Protein AF-A0A7Z9MJ44-F1 (afdb_monomer)

Nearest PDB structures (foldseek):
  8f0a-assembly1_D  TM=7.445E-01  e=1.373E-02  Escherichia coli K-12
  3pv5-assembly1_D  TM=4.483E-01  e=1.470E-03  Legionella fallonii
  4ynn-assembly1_A  TM=4.566E-01  e=2.173E-03  Legionella pneumophila subsp. pneumophila str. Philadelphia 1
  2z9i-assembly1_A  TM=4.759E-01  e=2.031E-02  Mycobacterium tuberculosis
  1y8t-assembly1_A  TM=4.738E-01  e=6.940E-02  Mycobacterium tuberculosis H37Rv

Radius of gyration: 27.03 Å; Cα contacts (8 Å, |Δi|>4): 302; chains: 1; bounding box: 65×56×68 Å

Sequence (285 aa):
MRNLLARTPDGKVSFTVLRDSKEVELQALIRNGLLGVLLENALDVPRIAQPISHAIVNNKEVTTPIANVQLVAGSEIISIQGRPVSNWEEIRNAFIASGNSVEVELRSSLYGNATTKIAIAISDKEHDALSALGWYSPLPMQMFDPIYVTRSSDGNPIKALTMGFDETINMVTMTYLTIDRLLRRTVGVDQLRGPIGIVHVGAKIANRGLSYLLFFLAIISVNLAVLNFLPLPIVDGGLFLYLIYEKLFKKPPSIGFQNAAAVFGLGLIAMLFVVTFYNDIMRLV

Secondary structure (DSSP, 8-state):
-HHHHTT-SSEEEEEEEEETTEEEEEEEEEETTEE---GGGGGSS-B-SS--SEEEETTEEEE-TTTTS-PPTT-EEEEETTEE--SHHHHHHHHHHS-SEEEEEEE-TTTTT-EEEEEEE--HHHHHHHHH--S--SS-GGGS---------TT-HHHHHHHHHHHHHHHHHHHHHHHHHHHTTSS-GGG---HHHHHHHHHHHHTT-HHHHHHHHHHHHHHHHHHHHSS-TTSHHHHHHHHHHHHHHSSPPPHHHHHHHHHHHHHHHHHHHHHHHHHHHHTT-

pLDDT: mean 82.46, std 11.48, range [45.41, 96.31]

Foldseek 3Di:
DQVVLCVPQWDWDWDWDQDPNDTDIDIFTHHRSDTDDDVVVVQQFQFAQDDDQWDQDPNDIDGFLCNPPPDDHGKGWQDKPNHGDGGNVSVLVSVLPDDQWIWIWIQDPPPPRDIDIDIGGHDPVNSVVSVVDDDDDPPPPVVDDDDDDDDDPVPDVVSVVVVLVVVLVVLLVVLVVVVVCVVVVVDDLLPDAAPLSLVVVLVVQVVVDDVSNVVSVSSVVSNVVNVLCPCQLQHVVVVVVQVVVCVVVVDGDDPVVSVVSNVVSVVVVVVSNVVNVVSNVVVVD

Structure (mmCIF, N/CA/C/O backbone):
data_AF-A0A7Z9MJ44-F1
#
_entry.id   AF-A0A7Z9MJ44-F1
#
loop_
_atom_site.group_PDB
_atom_site.id
_atom_site.type_symbol
_atom_site.label_atom_id
_atom_site.label_alt_id
_atom_site.label_comp_id
_atom_site.label_asym_id
_atom_site.label_entity_id
_atom_site.label_seq_id
_atom_site.pdbx_PDB_ins_code
_atom_site.Cartn_x
_atom_site.Cartn_y
_atom_site.Cartn_z
_atom_site.occupancy
_atom_site.B_iso_or_equiv
_atom_site.auth_seq_id
_atom_site.auth_comp_id
_atom_site.auth_asym_id
_atom_site.auth_atom_id
_atom_site.pdbx_PDB_model_num
ATOM 1 N N . MET A 1 1 ? -25.129 13.302 21.279 1.00 60.16 1 MET A N 1
ATOM 2 C CA . MET A 1 1 ? -24.259 13.411 20.085 1.00 60.16 1 MET A CA 1
ATOM 3 C C . MET A 1 1 ? -24.983 13.986 18.866 1.00 60.16 1 MET A C 1
ATOM 5 O O . MET A 1 1 ? -24.647 15.092 18.480 1.00 60.16 1 MET A O 1
ATOM 9 N N . ARG A 1 2 ? -26.014 13.330 18.300 1.00 55.88 2 ARG A N 1
ATOM 10 C CA . ARG A 1 2 ? -26.730 13.803 17.086 1.00 55.88 2 ARG A CA 1
ATOM 11 C C . ARG A 1 2 ? -27.161 15.282 17.113 1.00 55.88 2 ARG A C 1
ATOM 13 O O . ARG A 1 2 ? -26.869 16.010 16.176 1.00 55.88 2 ARG A O 1
ATOM 20 N N . ASN A 1 3 ? -27.770 15.745 18.208 1.00 66.06 3 ASN A N 1
ATOM 21 C CA . ASN A 1 3 ? -28.194 17.149 18.353 1.00 66.06 3 ASN A CA 1
ATOM 22 C C . ASN A 1 3 ? -27.030 18.149 18.467 1.00 66.06 3 ASN A C 1
ATOM 24 O O . ASN A 1 3 ? -27.203 19.312 18.123 1.00 66.06 3 ASN A O 1
ATOM 28 N N . LEU A 1 4 ? -25.866 17.712 18.959 1.00 67.44 4 LEU A N 1
ATOM 29 C CA . LEU A 1 4 ? -24.658 18.538 19.037 1.00 67.44 4 LEU A CA 1
ATOM 30 C C . LEU A 1 4 ? -24.035 18.675 17.643 1.00 67.44 4 LEU A C 1
ATOM 32 O O . LEU A 1 4 ? -23.790 19.783 17.186 1.00 67.44 4 LEU A O 1
ATOM 36 N N . LEU A 1 5 ? -23.887 17.551 16.935 1.00 68.75 5 LEU A N 1
ATOM 37 C CA . LEU A 1 5 ? -23.362 17.511 15.568 1.00 68.75 5 LEU A CA 1
ATOM 38 C C . LEU A 1 5 ? -24.237 18.310 14.583 1.00 68.75 5 LEU A C 1
ATOM 40 O O . LEU A 1 5 ? -23.715 19.011 13.727 1.00 68.75 5 LEU A O 1
ATOM 44 N N . ALA A 1 6 ? -25.563 18.284 14.752 1.00 66.44 6 ALA A N 1
ATOM 45 C CA . ALA A 1 6 ? -26.490 19.072 13.936 1.00 66.44 6 ALA A CA 1
ATOM 46 C C . ALA A 1 6 ? -26.394 20.594 14.173 1.00 66.44 6 ALA A C 1
ATOM 48 O O . ALA A 1 6 ? -26.781 21.374 13.309 1.00 66.44 6 ALA A O 1
ATOM 49 N N . ARG A 1 7 ? -25.907 21.026 15.345 1.00 75.88 7 ARG A N 1
ATOM 50 C CA . ARG A 1 7 ? -25.768 22.448 15.717 1.00 75.88 7 ARG A CA 1
ATOM 51 C C . ARG A 1 7 ? -24.372 23.005 15.457 1.00 75.88 7 ARG A C 1
ATOM 53 O O . ARG A 1 7 ? -24.195 24.219 15.471 1.00 75.88 7 ARG A O 1
ATOM 60 N N . THR A 1 8 ? -23.396 22.136 15.222 1.00 71.75 8 THR A N 1
ATOM 61 C CA . THR A 1 8 ? -22.006 22.500 14.943 1.00 71.75 8 THR A CA 1
ATOM 62 C C . THR A 1 8 ? -21.602 21.857 13.619 1.00 71.75 8 THR A C 1
ATOM 64 O O . THR A 1 8 ? -20.924 20.832 13.630 1.00 71.75 8 THR A O 1
ATOM 67 N N . PRO A 1 9 ? -22.065 22.403 12.476 1.00 68.31 9 PRO A N 1
ATOM 68 C CA . PRO A 1 9 ? -21.840 21.786 11.174 1.00 68.31 9 PRO A CA 1
ATOM 69 C C . PRO A 1 9 ? -20.350 21.699 10.840 1.00 68.31 9 PRO A C 1
ATOM 71 O O . PRO A 1 9 ? -19.920 20.670 10.342 1.00 68.31 9 PRO A O 1
ATOM 74 N N . ASP A 1 10 ? -19.546 22.695 11.208 1.00 77.56 10 ASP A N 1
ATOM 75 C CA . ASP A 1 10 ? -18.095 22.668 11.035 1.00 77.56 10 ASP A CA 1
ATOM 76 C C . ASP A 1 10 ? -17.392 23.159 12.303 1.00 77.56 10 ASP A C 1
ATOM 78 O O . ASP A 1 10 ? -17.879 24.060 12.990 1.00 77.56 10 ASP A O 1
ATOM 82 N N . GLY A 1 11 ? -16.232 22.581 12.619 1.00 80.00 11 GLY A N 1
ATOM 83 C CA . GLY A 1 11 ? -15.387 23.049 13.718 1.00 80.00 11 GLY A CA 1
ATOM 84 C C . GLY A 1 11 ? -14.737 21.920 14.501 1.00 80.00 11 GLY A C 1
ATOM 85 O O . GLY A 1 11 ? -14.455 20.848 13.966 1.00 80.00 11 GLY A O 1
ATOM 86 N N . LYS A 1 12 ? -14.468 22.172 15.783 1.00 78.25 12 LYS A N 1
ATOM 87 C CA . LYS A 1 12 ? -13.956 21.168 16.714 1.00 78.25 12 LYS A CA 1
ATOM 88 C C . LYS A 1 12 ? -14.961 20.950 17.829 1.00 78.25 12 LYS A C 1
ATOM 90 O O . LYS A 1 12 ? -15.473 21.918 18.384 1.00 78.25 12 LYS A O 1
ATOM 95 N N . VAL A 1 13 ? -15.196 19.695 18.181 1.00 80.19 13 VAL A N 1
ATOM 96 C CA . VAL A 1 13 ? -15.916 19.341 19.404 1.00 80.19 13 VAL A CA 1
ATOM 97 C C . VAL A 1 13 ? -14.951 18.658 20.352 1.00 80.19 13 VAL A C 1
ATOM 99 O O . VAL A 1 13 ? -14.276 17.698 19.973 1.00 80.19 13 VAL A O 1
ATOM 102 N N . SER A 1 14 ? -14.887 19.190 21.571 1.00 80.44 14 SER A N 1
ATOM 103 C CA . SER A 1 14 ? -14.248 18.520 22.696 1.00 80.44 14 SER A CA 1
ATOM 104 C C . SER A 1 14 ? -15.144 17.388 23.181 1.00 80.44 14 SER A C 1
ATOM 106 O O . SER A 1 14 ? -16.354 17.560 23.345 1.00 80.44 14 SER A O 1
ATOM 108 N N . PHE A 1 15 ? -14.550 16.232 23.430 1.00 77.25 15 PHE A N 1
ATOM 109 C CA . PHE A 1 15 ? -15.192 15.127 24.121 1.00 77.25 15 PHE A CA 1
ATOM 110 C C . PHE A 1 15 ? -14.191 14.502 25.080 1.00 77.25 15 PHE A C 1
ATOM 112 O O . PHE A 1 15 ? -13.013 14.331 24.766 1.00 77.25 15 PHE A O 1
ATOM 119 N N . THR A 1 16 ? -14.683 14.162 26.261 1.00 78.56 16 THR A N 1
ATOM 120 C CA . THR A 1 16 ? -13.915 13.426 27.256 1.00 78.56 16 THR A CA 1
ATOM 121 C C . THR A 1 16 ? -14.060 11.944 26.958 1.00 78.56 16 THR A C 1
ATOM 123 O O . THR A 1 16 ? -15.176 11.425 26.884 1.00 78.56 16 THR A O 1
ATOM 126 N N . VAL A 1 17 ? -12.937 11.263 26.760 1.00 76.44 17 VAL A N 1
ATOM 127 C CA . VAL A 1 17 ? -12.891 9.803 26.655 1.00 76.44 17 VAL A CA 1
ATOM 128 C C . VAL A 1 17 ? -12.188 9.222 27.864 1.00 76.44 17 VAL A C 1
ATOM 130 O O . VAL A 1 17 ? -11.321 9.859 28.456 1.00 76.44 17 VAL A O 1
ATOM 133 N N . LEU A 1 18 ? -12.519 7.981 28.197 1.00 63.91 18 LEU A N 1
ATOM 134 C CA . LEU A 1 18 ? -11.746 7.206 29.152 1.00 63.91 18 LEU A CA 1
ATOM 135 C C . LEU A 1 18 ? -10.632 6.470 28.392 1.00 63.91 18 LEU A C 1
ATOM 137 O O . LEU A 1 18 ? -10.918 5.569 27.603 1.00 63.91 18 LEU A O 1
ATOM 141 N N . ARG A 1 19 ? -9.371 6.850 28.613 1.00 64.38 19 ARG A N 1
ATOM 142 C CA . ARG A 1 19 ? -8.179 6.166 28.085 1.00 64.38 19 ARG A CA 1
ATOM 143 C C . ARG A 1 19 ? -7.313 5.733 29.261 1.00 64.38 19 ARG A C 1
ATOM 145 O O . ARG A 1 19 ? -6.992 6.551 30.114 1.00 64.38 19 ARG A O 1
ATOM 152 N N . ASP A 1 20 ? -6.994 4.444 29.341 1.00 63.91 20 ASP A N 1
ATOM 153 C CA . ASP A 1 20 ? -6.214 3.861 30.446 1.00 63.91 20 ASP A CA 1
ATOM 154 C C . ASP A 1 20 ? -6.790 4.188 31.835 1.00 63.91 20 ASP A C 1
ATOM 156 O O . ASP A 1 20 ? -6.072 4.510 32.780 1.00 63.91 20 ASP A O 1
ATOM 160 N N . SER A 1 21 ? -8.122 4.132 31.956 1.00 67.88 21 SER A N 1
ATOM 161 C CA . SER A 1 21 ? -8.873 4.507 33.170 1.00 67.88 21 SER A CA 1
ATOM 162 C C . SER A 1 21 ? -8.697 5.967 33.615 1.00 67.88 21 SER A C 1
ATOM 164 O O . SER A 1 21 ? -9.039 6.309 34.745 1.00 67.88 21 SER A O 1
ATOM 166 N N . LYS A 1 22 ? -8.191 6.839 32.738 1.00 65.06 22 LYS A N 1
ATOM 167 C CA . LYS A 1 22 ? -8.095 8.284 32.953 1.00 65.06 22 LYS A CA 1
ATOM 168 C C . LYS A 1 22 ? -9.000 9.018 31.978 1.00 65.06 22 LYS A C 1
ATOM 170 O O . LYS A 1 22 ? -9.107 8.645 30.810 1.00 65.06 22 LYS A O 1
ATOM 175 N N . GLU A 1 23 ? -9.644 10.070 32.459 1.00 78.50 23 GLU A N 1
ATOM 176 C CA . GLU A 1 23 ? -10.356 10.997 31.590 1.00 78.50 23 GLU A CA 1
ATOM 177 C C . GLU A 1 23 ? -9.343 11.802 30.774 1.00 78.50 23 GLU A C 1
ATOM 179 O O . GLU A 1 23 ? -8.443 12.442 31.318 1.00 78.50 23 GLU A O 1
ATOM 184 N N . VAL A 1 24 ? -9.474 11.734 29.454 1.00 82.19 24 VAL A N 1
ATOM 185 C CA . VAL A 1 24 ? -8.649 12.467 28.500 1.00 82.19 24 VAL A CA 1
ATOM 186 C C . VAL A 1 24 ? -9.573 13.297 27.630 1.00 82.19 24 VAL A C 1
ATOM 188 O O . VAL A 1 24 ? -10.491 12.770 26.999 1.00 82.19 24 VAL A O 1
ATOM 191 N N . GLU A 1 25 ? -9.324 14.600 27.580 1.00 82.56 25 GLU A N 1
ATOM 192 C CA . GLU A 1 25 ? -10.028 15.488 26.666 1.00 82.56 25 GLU A CA 1
ATOM 193 C C . GLU A 1 25 ? -9.431 15.356 25.261 1.00 82.56 25 GLU A C 1
ATOM 195 O O . GLU A 1 25 ? -8.223 15.496 25.057 1.00 82.56 25 GLU A O 1
ATOM 200 N N . LEU A 1 26 ? -10.281 15.068 24.279 1.00 77.75 26 LEU A N 1
ATOM 201 C CA . LEU A 1 26 ? -9.914 14.986 22.873 1.00 77.75 26 LEU A CA 1
ATOM 202 C C . LEU A 1 26 ? -10.715 16.002 22.067 1.00 77.75 26 LEU A C 1
ATOM 204 O O . LEU A 1 26 ? -11.891 16.237 22.328 1.00 77.75 26 LEU A O 1
ATOM 208 N N . GLN A 1 27 ? -10.082 16.569 21.042 1.00 77.69 27 GLN A N 1
ATOM 209 C CA . GLN A 1 27 ? -10.752 17.404 20.050 1.00 77.69 27 GLN A CA 1
ATOM 210 C C . GLN A 1 27 ? -10.899 16.622 18.750 1.00 77.69 27 GLN A C 1
ATOM 212 O O . GLN A 1 27 ? -9.904 16.179 18.177 1.00 77.69 27 GLN A O 1
ATOM 217 N N . ALA A 1 28 ? -12.125 16.501 18.249 1.00 70.81 28 ALA A N 1
ATOM 218 C CA . ALA A 1 28 ? -12.389 15.931 16.933 1.00 70.81 28 ALA A CA 1
ATOM 219 C C . ALA A 1 28 ? -12.898 17.017 16.013 1.00 70.81 28 ALA A C 1
ATOM 221 O O . ALA A 1 28 ? -13.665 17.897 16.413 1.00 70.81 28 ALA A O 1
ATOM 222 N N . LEU A 1 29 ? -12.466 16.920 14.763 1.00 72.81 29 LEU A N 1
ATOM 223 C CA . LEU A 1 29 ? -12.972 17.761 13.703 1.00 72.81 29 LEU A CA 1
ATOM 224 C C . LEU A 1 29 ? -14.369 17.279 13.307 1.00 72.81 29 LEU A C 1
ATOM 226 O O . LEU A 1 29 ? -14.573 16.091 13.052 1.00 72.81 29 LEU A O 1
ATOM 230 N N . ILE A 1 30 ? -15.297 18.221 13.217 1.00 75.06 30 ILE A N 1
ATOM 231 C CA . ILE A 1 30 ? -16.597 18.017 12.591 1.00 75.06 30 ILE A CA 1
ATOM 232 C C . ILE A 1 30 ? -16.576 18.732 11.25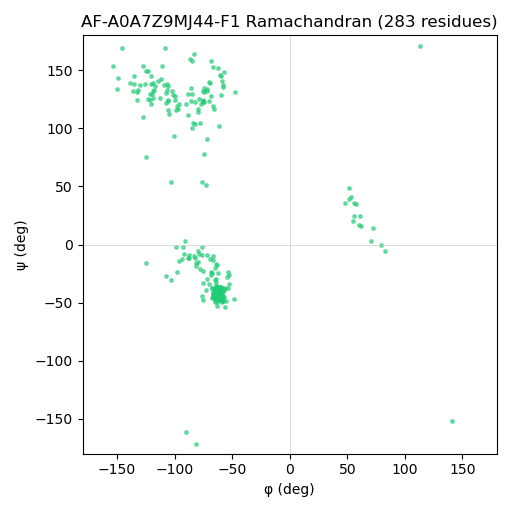0 1.00 75.06 30 ILE A C 1
ATOM 234 O O . ILE A 1 30 ? -16.086 19.862 11.156 1.00 75.06 30 ILE A O 1
ATOM 238 N N . ARG A 1 31 ? -17.098 18.060 10.223 1.00 70.62 31 ARG A N 1
ATOM 239 C CA . ARG A 1 31 ? -17.384 18.669 8.923 1.00 70.62 31 ARG A CA 1
ATOM 240 C C . ARG A 1 31 ? -18.772 18.280 8.455 1.00 70.62 31 ARG A C 1
ATOM 242 O O . ARG A 1 31 ? -19.103 17.099 8.485 1.00 70.62 31 ARG A O 1
ATOM 249 N N . ASN A 1 32 ? -19.570 19.248 8.020 1.00 74.00 32 ASN A N 1
ATOM 250 C CA . ASN A 1 32 ? -20.976 19.063 7.644 1.00 74.00 32 ASN A CA 1
ATOM 251 C C . ASN A 1 32 ? -21.817 18.260 8.666 1.00 74.00 32 ASN A C 1
ATOM 253 O O . ASN A 1 32 ? -22.673 17.462 8.291 1.00 74.00 32 ASN A O 1
ATOM 257 N N . GLY A 1 33 ? -21.557 18.422 9.965 1.00 72.44 33 GLY A N 1
ATOM 258 C CA . GLY A 1 33 ? -22.241 17.684 11.032 1.00 72.44 33 GLY A CA 1
ATOM 259 C C . GLY A 1 33 ? -21.846 16.204 11.130 1.00 72.44 33 GLY A C 1
ATOM 260 O O . GLY A 1 33 ? -22.520 15.430 11.811 1.00 72.44 33 GLY A O 1
ATOM 261 N N . LEU A 1 34 ? -20.756 15.798 10.473 1.00 67.44 34 LEU A N 1
ATOM 262 C CA . LEU A 1 34 ? -20.195 14.451 10.527 1.00 67.44 34 LEU A CA 1
ATOM 263 C C . LEU A 1 34 ? -18.913 14.431 11.361 1.00 67.44 34 LEU A C 1
ATOM 265 O O . LEU A 1 34 ? -18.059 15.312 11.250 1.00 67.44 34 LEU A O 1
ATOM 269 N N . LEU A 1 35 ? -18.780 13.395 12.189 1.00 72.31 35 LEU A N 1
ATOM 270 C CA . LEU A 1 35 ? -17.594 13.125 12.995 1.00 72.31 35 LEU A CA 1
ATOM 271 C C . LEU A 1 35 ? -16.708 12.116 12.257 1.00 72.31 35 LEU A C 1
ATOM 273 O O . LEU A 1 35 ? -17.148 11.000 11.985 1.00 72.31 35 LEU A O 1
ATOM 277 N N . GLY A 1 36 ? -15.467 12.491 11.950 1.00 65.31 36 GLY A N 1
ATOM 278 C CA . GLY A 1 36 ? -14.505 11.565 11.351 1.00 65.31 36 GLY A CA 1
ATOM 279 C C . GLY A 1 36 ? -14.024 10.523 12.359 1.00 65.31 36 GLY A C 1
ATOM 280 O O . GLY A 1 36 ? -13.615 10.878 13.463 1.00 65.31 36 GLY A O 1
ATOM 281 N N . VAL A 1 37 ? -14.035 9.247 11.973 1.00 62.19 37 VAL A N 1
ATOM 282 C CA . VAL A 1 37 ? -13.469 8.146 12.763 1.00 62.19 37 VAL A CA 1
ATOM 283 C C . VAL A 1 37 ? -12.349 7.500 11.953 1.00 62.19 37 VAL A C 1
ATOM 285 O O . VAL A 1 37 ? -12.556 7.108 10.808 1.00 62.19 37 VAL A O 1
ATOM 288 N N . LEU A 1 38 ? -11.158 7.390 12.542 1.00 55.75 38 LEU A N 1
ATOM 289 C CA . LEU A 1 38 ? -10.084 6.552 12.011 1.00 55.75 38 LEU A CA 1
ATOM 290 C C . LEU A 1 38 ? -10.327 5.127 12.512 1.00 55.75 38 LEU A C 1
ATOM 292 O O . LEU A 1 38 ? -10.115 4.845 13.690 1.00 55.75 38 LEU A O 1
ATOM 296 N N . LEU A 1 39 ? -10.812 4.253 11.625 1.00 51.88 39 LEU A N 1
ATOM 297 C CA . LEU A 1 39 ? -11.135 2.857 11.950 1.00 51.88 39 LEU A CA 1
ATOM 298 C C . LEU A 1 39 ? -9.907 2.052 12.408 1.00 51.88 39 LEU A C 1
ATOM 300 O O . LEU A 1 39 ? -10.071 1.095 13.156 1.00 51.88 39 LEU A O 1
ATOM 304 N N . GLU A 1 40 ? -8.698 2.465 12.012 1.00 49.25 40 GLU A N 1
ATOM 305 C CA . GLU A 1 40 ? -7.442 1.780 12.350 1.00 49.25 40 GLU A CA 1
ATOM 306 C C . GLU A 1 40 ? -7.219 1.674 13.870 1.00 49.25 40 GLU A C 1
ATOM 308 O O . GLU A 1 40 ? -6.885 0.602 14.353 1.00 49.25 40 GLU A O 1
ATOM 313 N N . ASN A 1 41 ? -7.530 2.722 14.646 1.00 45.41 41 ASN A N 1
ATOM 314 C CA . ASN A 1 41 ? -7.301 2.737 16.102 1.00 45.41 41 ASN A CA 1
ATOM 315 C C . ASN A 1 41 ? -8.404 2.037 16.919 1.00 45.41 41 ASN A C 1
ATOM 317 O O . ASN A 1 41 ? -8.270 1.866 18.130 1.00 45.41 41 ASN A O 1
ATOM 321 N N . ALA A 1 42 ? -9.542 1.702 16.302 1.00 49.81 42 ALA A N 1
ATOM 322 C CA . ALA A 1 42 ? -10.672 1.096 17.011 1.00 49.81 42 ALA A CA 1
ATOM 323 C C . ALA A 1 42 ? -10.478 -0.411 17.255 1.00 49.81 42 ALA A C 1
ATOM 325 O O . ALA A 1 42 ? -11.200 -0.991 18.064 1.00 49.81 42 ALA A O 1
ATOM 326 N N . LEU A 1 43 ? -9.514 -1.030 16.566 1.00 53.06 43 LEU A N 1
ATOM 327 C CA . LEU A 1 43 ? -9.202 -2.457 16.659 1.00 53.06 43 LEU A CA 1
ATOM 328 C C . LEU A 1 43 ? -8.122 -2.773 17.709 1.00 53.06 43 LEU A C 1
ATOM 330 O O . LEU A 1 43 ? -7.906 -3.939 18.024 1.00 53.06 43 LEU A O 1
ATOM 334 N N . ASP A 1 44 ? -7.479 -1.757 18.287 1.00 61.81 44 ASP A N 1
ATOM 335 C CA . ASP A 1 44 ? -6.358 -1.952 19.215 1.00 61.81 44 ASP A CA 1
ATOM 336 C C . ASP A 1 44 ? -6.786 -2.132 20.671 1.00 61.81 44 ASP A C 1
ATOM 338 O O . ASP A 1 44 ? -5.970 -2.509 21.502 1.00 61.81 44 ASP A O 1
ATOM 342 N N . VAL A 1 45 ? -8.051 -1.876 21.016 1.00 69.56 45 VAL A N 1
ATOM 343 C CA . VAL A 1 45 ? -8.509 -1.979 22.407 1.00 69.56 45 VAL A CA 1
ATOM 344 C C . VAL A 1 45 ? -9.197 -3.331 22.620 1.00 69.56 45 VAL A C 1
ATOM 346 O O . VAL A 1 45 ? -10.237 -3.567 22.000 1.00 69.56 45 VAL A O 1
ATOM 349 N N . PRO A 1 46 ? -8.699 -4.206 23.518 1.00 80.00 46 PRO A N 1
ATOM 350 C CA . PRO A 1 46 ? -9.228 -5.551 23.740 1.00 80.00 46 PRO A CA 1
ATOM 351 C C . PRO A 1 46 ? -10.534 -5.524 24.554 1.00 80.00 46 PRO A C 1
ATOM 353 O O . PRO A 1 46 ? -10.650 -6.149 25.603 1.00 80.00 46 PRO A O 1
ATOM 356 N N . ARG A 1 47 ? -11.538 -4.761 24.111 1.00 82.62 47 ARG A N 1
ATOM 357 C CA . ARG A 1 47 ? -12.822 -4.595 24.801 1.00 82.62 47 ARG A CA 1
ATOM 358 C C . ARG A 1 47 ? -13.954 -5.285 24.064 1.00 82.62 47 ARG A C 1
ATOM 360 O O . ARG A 1 47 ? -14.124 -5.153 22.857 1.00 82.62 47 ARG A O 1
ATOM 367 N N . ILE A 1 48 ? -14.798 -5.956 24.835 1.00 80.62 48 ILE A N 1
ATOM 368 C CA . ILE A 1 48 ? -16.025 -6.574 24.347 1.00 80.62 48 ILE A CA 1
ATOM 369 C C . ILE A 1 48 ? -17.062 -5.467 24.176 1.00 80.62 48 ILE A C 1
ATOM 371 O O . ILE A 1 48 ? -17.612 -4.990 25.162 1.00 80.62 48 ILE A O 1
ATOM 375 N N . ALA A 1 49 ? -17.350 -5.045 22.944 1.00 75.06 49 ALA A N 1
ATOM 376 C CA . ALA A 1 49 ? -18.384 -4.035 22.698 1.00 75.06 49 ALA A CA 1
ATOM 377 C C . ALA A 1 49 ? -19.773 -4.546 23.118 1.00 75.06 49 ALA A C 1
ATOM 379 O O . ALA A 1 49 ? -20.462 -3.920 23.920 1.00 75.06 49 ALA A O 1
ATOM 380 N N . GLN A 1 50 ? -20.147 -5.723 22.618 1.00 79.94 50 GLN A N 1
ATOM 381 C CA . GLN A 1 50 ? -21.355 -6.442 22.997 1.00 79.94 50 GLN A CA 1
ATOM 382 C C . GLN A 1 50 ? -21.095 -7.947 22.846 1.00 79.94 50 GLN A C 1
ATOM 384 O O . GLN A 1 50 ? -20.552 -8.357 21.819 1.00 79.94 50 GLN A O 1
ATOM 389 N N . PRO A 1 51 ? -21.459 -8.782 23.831 1.00 81.06 51 PRO A N 1
ATOM 390 C CA . PRO A 1 51 ? -21.390 -10.227 23.668 1.00 81.06 51 PRO A CA 1
ATOM 391 C C . PRO A 1 51 ? -22.438 -10.698 22.656 1.00 81.06 51 PRO A C 1
ATOM 393 O O . PRO A 1 51 ? -23.620 -10.371 22.763 1.00 81.06 51 PRO A O 1
ATOM 396 N N . ILE A 1 52 ? -21.992 -11.460 21.661 1.00 83.62 52 ILE A N 1
ATOM 397 C CA . ILE A 1 52 ? -22.840 -12.003 20.598 1.00 83.62 52 ILE A CA 1
ATOM 398 C C . ILE A 1 52 ? -23.129 -13.464 20.936 1.00 83.62 52 ILE A C 1
ATOM 400 O O . ILE A 1 52 ? -22.330 -14.335 20.608 1.00 83.62 52 ILE A O 1
ATOM 404 N N . SER A 1 53 ? -24.247 -13.746 21.607 1.00 85.38 53 SER A N 1
ATOM 405 C CA . SER A 1 53 ? -24.639 -15.119 21.976 1.00 85.38 53 SER A CA 1
ATOM 406 C C . SER A 1 53 ? -25.188 -15.934 20.797 1.00 85.38 53 SER A C 1
ATOM 408 O O . SER A 1 53 ? -25.126 -17.162 20.801 1.00 85.38 53 SER A O 1
ATOM 410 N N . HIS A 1 54 ? -25.691 -15.259 19.762 1.00 86.56 54 HIS A N 1
ATOM 411 C CA . HIS A 1 54 ? -26.238 -15.878 18.556 1.00 86.56 54 HIS A CA 1
ATOM 412 C C . HIS A 1 54 ? -25.724 -15.143 17.319 1.00 86.56 54 HIS A C 1
ATOM 414 O O . HIS A 1 54 ? -25.658 -13.914 17.305 1.00 86.56 54 HIS A O 1
ATOM 420 N N . ALA A 1 55 ? -25.363 -15.891 16.281 1.00 80.94 55 ALA A N 1
ATOM 421 C CA . ALA A 1 55 ? -24.905 -15.367 15.000 1.00 80.94 55 ALA A CA 1
ATOM 422 C C . ALA A 1 55 ? -25.709 -15.987 13.852 1.00 80.94 55 ALA A C 1
ATOM 424 O O . ALA A 1 55 ? -26.202 -17.107 13.963 1.00 80.94 55 ALA A O 1
ATOM 425 N N . ILE A 1 56 ? -25.825 -15.278 12.729 1.00 76.81 56 ILE A N 1
ATOM 426 C CA . ILE A 1 56 ? -26.451 -15.809 11.512 1.00 76.81 56 ILE A CA 1
ATOM 427 C C . ILE A 1 56 ? -25.345 -16.273 10.565 1.00 76.81 56 ILE A C 1
ATOM 429 O O . ILE A 1 56 ? -24.571 -15.460 10.065 1.00 76.81 56 ILE A O 1
ATOM 433 N N . VAL A 1 57 ? -25.290 -17.575 10.289 1.00 75.56 57 VAL A N 1
ATOM 434 C CA . VAL A 1 57 ? -24.353 -18.190 9.339 1.00 75.56 57 VAL A CA 1
ATOM 435 C C . VAL A 1 57 ? -25.166 -18.886 8.253 1.00 75.56 57 VAL A C 1
ATOM 437 O O . VAL A 1 57 ? -25.978 -19.761 8.545 1.00 75.56 57 VAL A O 1
ATOM 440 N N . ASN A 1 58 ? -24.976 -18.498 6.987 1.00 79.44 58 ASN A N 1
ATOM 441 C CA . ASN A 1 58 ? -25.723 -19.043 5.841 1.00 79.44 58 ASN A CA 1
ATOM 442 C C . ASN A 1 58 ? -27.251 -19.010 6.040 1.00 79.44 58 ASN A C 1
ATOM 444 O O . ASN A 1 58 ? -27.937 -20.013 5.832 1.00 79.44 58 ASN A O 1
ATOM 448 N N . ASN A 1 59 ? -27.782 -17.859 6.467 1.00 83.06 59 ASN A N 1
ATOM 449 C CA . ASN A 1 59 ? -29.210 -17.661 6.751 1.00 83.06 59 ASN A CA 1
ATOM 450 C C . ASN A 1 59 ? -29.787 -18.552 7.871 1.00 83.06 59 ASN A C 1
ATOM 452 O O . ASN A 1 59 ? -31.006 -18.667 7.993 1.00 83.06 59 ASN A O 1
ATOM 456 N N . LYS A 1 60 ? -28.939 -19.172 8.698 1.00 79.25 60 LYS A N 1
ATOM 457 C CA . LYS A 1 60 ? -29.349 -19.951 9.870 1.00 79.25 60 LYS A CA 1
ATOM 458 C C . LYS A 1 60 ? -28.778 -19.339 11.137 1.00 79.25 60 LYS A C 1
ATOM 460 O O . LYS A 1 60 ? -27.623 -18.926 11.158 1.00 79.25 60 LYS A O 1
ATOM 465 N N . GLU A 1 61 ? -29.589 -19.296 12.182 1.00 86.88 61 GLU A N 1
ATOM 466 C CA . GLU A 1 61 ? -29.152 -18.876 13.509 1.00 86.88 61 GLU A CA 1
ATOM 467 C C . GLU A 1 61 ? -28.317 -19.987 14.160 1.00 86.88 61 GLU A C 1
ATOM 469 O O . GLU A 1 61 ? -28.694 -21.160 14.142 1.00 86.88 61 GLU A O 1
ATOM 474 N N . VAL A 1 62 ? -27.159 -19.615 14.697 1.00 86.00 62 VAL A N 1
ATOM 475 C CA . VAL A 1 62 ? -26.192 -20.505 15.339 1.00 86.00 62 VAL A CA 1
ATOM 476 C C . VAL A 1 62 ? -25.789 -19.894 16.678 1.00 86.00 62 VAL A C 1
ATOM 478 O O . VAL A 1 62 ? -25.481 -18.705 16.765 1.00 86.00 62 VAL A O 1
ATOM 481 N N . THR A 1 63 ? -25.791 -20.706 17.730 1.00 87.94 63 THR A N 1
ATOM 482 C CA . THR A 1 63 ? -25.306 -20.321 19.061 1.00 87.94 63 THR A CA 1
ATOM 483 C C . THR A 1 63 ? -23.784 -20.219 19.053 1.00 87.94 63 THR A C 1
ATOM 485 O O . THR A 1 63 ? -23.111 -21.108 18.538 1.00 87.94 63 THR A O 1
ATOM 488 N N . THR A 1 64 ? -23.234 -19.151 19.626 1.00 84.75 64 THR A N 1
ATOM 489 C CA . THR A 1 64 ? -21.780 -18.945 19.674 1.00 84.75 64 THR A CA 1
ATOM 490 C C . THR A 1 64 ? -21.145 -19.629 20.894 1.00 84.75 64 THR A C 1
ATOM 492 O O . THR A 1 64 ? -21.826 -19.855 21.900 1.00 84.75 64 THR A O 1
ATOM 495 N N . PRO A 1 65 ? -19.823 -19.889 20.879 1.00 83.88 65 PRO A N 1
ATOM 496 C CA . PRO A 1 65 ? -19.078 -20.387 22.042 1.00 83.88 65 PRO A CA 1
ATOM 497 C C . PRO A 1 65 ? -19.236 -19.570 23.328 1.00 83.88 65 PRO A C 1
ATOM 499 O O . PRO A 1 65 ? -19.082 -20.091 24.430 1.00 83.88 65 PRO A O 1
ATOM 502 N N . ILE A 1 66 ? -19.543 -18.278 23.191 1.00 86.00 66 ILE A N 1
ATOM 503 C CA . ILE A 1 66 ? -19.684 -17.344 24.311 1.00 86.00 66 ILE A CA 1
ATOM 504 C C . ILE A 1 66 ? -21.124 -17.219 24.816 1.00 86.00 66 ILE A C 1
ATOM 506 O O . ILE A 1 66 ? -21.356 -16.510 25.790 1.00 86.00 66 ILE A O 1
ATOM 510 N N . ALA A 1 67 ? -22.095 -17.897 24.197 1.00 85.00 67 ALA A N 1
ATOM 511 C CA . ALA A 1 67 ? -23.512 -17.748 24.531 1.00 85.00 67 ALA A CA 1
ATOM 512 C C . ALA A 1 67 ? -23.844 -18.105 25.984 1.00 85.00 67 ALA A C 1
ATOM 514 O O . ALA A 1 67 ? -24.682 -17.460 26.609 1.00 85.00 67 ALA A O 1
ATOM 515 N N . ASN A 1 68 ? -23.159 -19.118 26.519 1.00 82.25 68 ASN A N 1
ATOM 516 C CA . ASN A 1 68 ? -23.338 -19.593 27.891 1.00 82.25 68 ASN A CA 1
ATOM 517 C C . ASN A 1 68 ? -22.395 -18.900 28.884 1.00 82.25 68 ASN A C 1
ATOM 519 O O . ASN A 1 68 ? -22.370 -19.246 30.065 1.00 82.25 68 ASN A O 1
ATOM 523 N N . VAL A 1 69 ? -21.600 -17.940 28.413 1.00 81.75 69 VAL A N 1
ATOM 524 C CA . VAL A 1 69 ? -20.649 -17.202 29.232 1.00 81.75 69 VAL A CA 1
ATOM 525 C C . VAL A 1 69 ? -21.266 -15.860 29.601 1.00 81.75 69 VAL A C 1
ATOM 527 O O . VAL A 1 69 ? -21.707 -15.103 28.739 1.00 81.75 69 VAL A O 1
ATOM 530 N N . GLN A 1 70 ? -21.281 -15.537 30.895 1.00 76.94 70 GLN A N 1
ATOM 531 C CA . GLN A 1 70 ? -21.755 -14.240 31.383 1.00 76.94 70 GLN A CA 1
ATOM 532 C C . GLN A 1 70 ? -20.720 -13.150 31.096 1.00 76.94 70 GLN A C 1
ATOM 534 O O . GLN A 1 70 ? -19.954 -12.726 31.959 1.00 76.94 70 GLN A O 1
ATOM 539 N N . LEU A 1 71 ? -20.688 -12.714 29.841 1.00 82.19 71 LEU A N 1
ATOM 540 C CA . LEU A 1 71 ? -19.886 -11.591 29.391 1.00 82.19 71 LEU A CA 1
ATOM 541 C C . LEU A 1 71 ? -20.645 -10.286 29.604 1.00 82.19 71 LEU A C 1
ATOM 543 O O . LEU A 1 71 ? -21.813 -10.152 29.246 1.00 82.19 71 LEU A O 1
ATOM 547 N N . VAL A 1 72 ? -19.950 -9.294 30.147 1.00 82.62 72 VAL A N 1
ATOM 548 C CA . VAL A 1 72 ? -20.486 -7.946 30.329 1.00 82.62 72 VAL A CA 1
ATOM 549 C C . VAL A 1 72 ? -19.923 -7.030 29.248 1.00 82.62 72 VAL A C 1
ATOM 551 O O . VAL A 1 72 ? -18.711 -6.998 29.028 1.00 82.62 72 VAL A O 1
ATOM 554 N N . ALA A 1 73 ? -20.792 -6.252 28.601 1.00 81.56 73 ALA A N 1
ATOM 555 C CA . ALA A 1 73 ? -20.392 -5.242 27.625 1.00 81.56 73 ALA A CA 1
ATOM 556 C C . ALA A 1 73 ? -19.421 -4.218 28.243 1.00 81.56 73 ALA A C 1
ATOM 558 O O . ALA A 1 73 ? -19.589 -3.754 29.370 1.00 81.56 73 ALA A O 1
ATOM 559 N N . GLY A 1 74 ? -18.378 -3.869 27.503 1.00 79.75 74 GLY A N 1
ATOM 560 C CA . GLY A 1 74 ? -17.279 -3.012 27.933 1.00 79.75 74 GLY A CA 1
ATOM 561 C C . GLY A 1 74 ? -16.176 -3.717 28.729 1.00 79.75 74 GLY A C 1
ATOM 562 O O . GLY A 1 74 ? -15.175 -3.057 29.021 1.00 79.75 74 GLY A O 1
ATOM 563 N N . SER A 1 75 ? -16.332 -5.007 29.068 1.00 87.38 75 SER A N 1
ATOM 564 C CA . SER A 1 75 ? -15.274 -5.804 29.711 1.00 87.38 75 SER A CA 1
ATOM 565 C C . SER A 1 75 ? -14.030 -5.870 28.833 1.00 87.38 75 SER A C 1
ATOM 567 O O . SER A 1 75 ? -14.130 -5.929 27.607 1.00 87.38 75 SER A O 1
ATOM 569 N N . GLU A 1 76 ? -12.866 -5.875 29.464 1.00 89.12 76 GLU A N 1
ATOM 570 C CA . GLU A 1 76 ? -11.567 -5.875 28.798 1.00 89.12 76 GLU A CA 1
ATOM 571 C C . GLU A 1 76 ? -10.892 -7.238 28.937 1.00 89.12 76 GLU A C 1
ATOM 573 O O . GLU A 1 76 ? -10.812 -7.773 30.039 1.00 89.12 76 GLU A O 1
ATOM 578 N N . ILE A 1 77 ? -10.415 -7.800 27.831 1.00 91.06 77 ILE A N 1
ATOM 579 C CA . ILE A 1 77 ? -9.634 -9.034 27.808 1.00 91.06 77 ILE A CA 1
ATOM 580 C C . ILE A 1 77 ? -8.199 -8.684 28.187 1.00 91.06 77 ILE A C 1
ATOM 582 O O . ILE A 1 77 ? -7.548 -7.928 27.473 1.00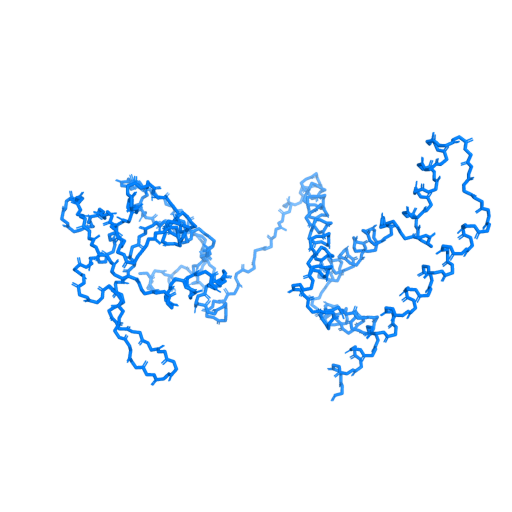 91.06 77 ILE A O 1
ATOM 586 N N . ILE A 1 78 ? -7.720 -9.222 29.308 1.00 93.19 78 ILE A N 1
ATOM 587 C CA . ILE A 1 78 ? -6.379 -8.917 29.827 1.00 93.19 78 ILE A CA 1
ATOM 588 C C . ILE A 1 78 ? -5.382 -10.045 29.563 1.00 93.19 78 ILE A C 1
ATOM 590 O O . ILE A 1 78 ? -4.191 -9.786 29.393 1.00 93.19 78 ILE A O 1
ATOM 594 N N . SER A 1 79 ? -5.847 -11.296 29.515 1.00 94.06 79 SER A N 1
ATOM 595 C CA . SER A 1 79 ? -4.999 -12.442 29.197 1.00 94.06 79 SER A CA 1
ATOM 596 C C . SER A 1 79 ? -5.792 -13.594 28.574 1.00 94.06 79 SER A C 1
ATOM 598 O O . SER A 1 79 ? -6.999 -13.731 28.784 1.00 94.06 79 SER A O 1
ATOM 600 N N . ILE A 1 80 ? -5.108 -14.420 27.782 1.00 94.19 80 ILE A N 1
ATOM 601 C CA . ILE A 1 80 ? -5.636 -15.656 27.189 1.00 94.19 80 ILE A CA 1
ATOM 602 C C . ILE A 1 80 ? -4.607 -16.758 27.427 1.00 94.19 80 ILE A C 1
ATOM 604 O O . ILE A 1 80 ? -3.444 -16.604 27.058 1.00 94.19 80 ILE A O 1
ATOM 608 N N . GLN A 1 81 ? -5.010 -17.863 28.060 1.00 91.94 81 GLN A N 1
ATOM 609 C CA . GLN A 1 81 ? -4.109 -18.957 28.460 1.00 91.94 81 GLN A CA 1
ATOM 610 C C . GLN A 1 81 ? -2.883 -18.459 29.250 1.00 91.94 81 GLN A C 1
ATOM 612 O O . GLN A 1 81 ? -1.749 -18.887 29.025 1.00 91.94 81 GLN A O 1
ATOM 617 N N . GLY A 1 82 ? -3.094 -17.477 30.133 1.00 91.00 82 GLY A N 1
ATOM 618 C CA . GLY A 1 82 ? -2.032 -16.845 30.919 1.00 91.00 82 GLY A CA 1
ATOM 619 C C . GLY A 1 82 ? -1.073 -15.949 30.124 1.00 91.00 82 GLY A C 1
ATOM 620 O O . GLY A 1 82 ? -0.133 -15.414 30.708 1.00 91.00 82 GLY A O 1
ATOM 621 N N . ARG A 1 83 ? -1.285 -15.753 28.814 1.00 92.25 83 ARG A N 1
ATOM 622 C CA . ARG A 1 83 ? -0.532 -14.787 28.001 1.00 92.25 83 ARG A CA 1
ATOM 623 C C . ARG A 1 83 ? -1.239 -13.431 28.034 1.00 92.25 83 ARG A C 1
ATOM 625 O O . ARG A 1 83 ? -2.402 -13.379 27.633 1.00 92.25 83 ARG A O 1
ATOM 632 N N . PRO A 1 84 ? -0.582 -12.350 28.492 1.00 93.38 84 PRO A N 1
ATOM 633 C CA . PRO A 1 84 ? -1.142 -11.006 28.414 1.00 93.38 84 PRO A CA 1
ATOM 634 C C . PRO A 1 84 ? -1.445 -10.625 26.966 1.00 93.38 84 PRO A C 1
ATOM 636 O O . PRO A 1 84 ? -0.660 -10.949 26.074 1.00 93.38 84 PRO A O 1
ATOM 639 N N . VAL A 1 85 ? -2.565 -9.939 26.751 1.00 90.81 85 VAL A N 1
ATOM 640 C CA . VAL A 1 85 ? -2.963 -9.432 25.434 1.00 90.81 85 VAL A CA 1
ATOM 641 C C . VAL A 1 85 ? -3.333 -7.958 25.539 1.00 90.81 85 VAL A C 1
ATOM 643 O O . VAL A 1 85 ? -3.988 -7.538 26.490 1.00 90.81 85 VAL A O 1
ATOM 646 N N . SER A 1 86 ? -2.887 -7.167 24.571 1.00 85.62 86 SER A N 1
ATOM 647 C CA . SER A 1 86 ? -3.022 -5.708 24.563 1.00 85.62 86 SER A CA 1
ATOM 648 C C . SER A 1 86 ? -3.712 -5.166 23.316 1.00 85.62 86 SER A C 1
ATOM 650 O O . SER A 1 86 ? -4.167 -4.030 23.329 1.00 85.62 86 SER A O 1
ATOM 652 N N . ASN A 1 87 ? -3.819 -5.978 22.265 1.00 82.25 87 ASN A N 1
ATOM 653 C CA . ASN A 1 87 ? -4.439 -5.630 20.991 1.00 82.25 87 ASN A CA 1
ATOM 654 C C . ASN A 1 87 ? -5.149 -6.852 20.381 1.00 82.25 87 ASN A C 1
ATOM 656 O O . ASN A 1 87 ? -5.007 -7.989 20.845 1.00 82.25 87 ASN A O 1
ATOM 660 N N . TRP A 1 88 ? -5.940 -6.624 19.332 1.00 78.12 88 TRP A N 1
ATOM 661 C CA . TRP A 1 88 ? -6.703 -7.685 18.671 1.00 78.12 88 TRP A CA 1
ATOM 662 C C . TRP A 1 88 ? -5.827 -8.756 18.010 1.00 78.12 88 TRP A C 1
ATOM 664 O O . TRP A 1 88 ? -6.201 -9.931 17.975 1.00 78.12 88 TRP A O 1
ATOM 674 N N . GLU A 1 89 ? -4.654 -8.380 17.495 1.00 78.94 89 GLU A N 1
ATOM 675 C CA . GLU A 1 89 ? -3.733 -9.335 16.882 1.00 78.94 89 GLU A CA 1
ATOM 676 C C . GLU A 1 89 ? -3.238 -10.361 17.907 1.00 78.94 89 GLU A C 1
ATOM 678 O O . GLU A 1 89 ? -3.284 -11.566 17.646 1.00 78.94 89 GLU A O 1
ATOM 683 N N . GLU A 1 90 ? -2.836 -9.897 19.087 1.00 86.94 90 GLU A N 1
ATOM 684 C CA . GLU A 1 90 ? -2.432 -10.742 20.208 1.00 86.94 90 GLU A CA 1
ATOM 685 C C . GLU A 1 90 ? -3.576 -11.640 20.680 1.00 86.94 90 GLU A C 1
ATOM 687 O O . GLU A 1 90 ? -3.355 -12.834 20.886 1.00 86.94 90 GLU A O 1
ATOM 692 N N . ILE A 1 91 ? -4.805 -11.111 20.765 1.00 87.56 91 ILE A N 1
ATOM 693 C CA . ILE A 1 91 ? -6.000 -11.909 21.075 1.00 87.56 91 ILE A CA 1
ATOM 694 C C . ILE A 1 91 ? -6.156 -13.055 20.073 1.00 87.56 91 ILE A C 1
ATOM 696 O O . ILE A 1 91 ? -6.249 -14.220 20.467 1.00 87.56 91 ILE A O 1
ATOM 700 N N . ARG A 1 92 ? -6.163 -12.741 18.772 1.00 83.94 92 ARG A N 1
ATOM 701 C CA . ARG A 1 92 ? -6.342 -13.731 17.702 1.00 83.94 92 ARG A CA 1
ATOM 702 C C . ARG A 1 92 ? -5.255 -14.798 17.758 1.00 83.94 92 ARG A C 1
ATOM 704 O O . ARG A 1 92 ? -5.560 -15.988 17.745 1.00 83.94 92 ARG A O 1
ATOM 711 N N . ASN A 1 93 ? -3.996 -14.375 17.838 1.00 86.25 93 ASN A N 1
ATOM 712 C CA . ASN A 1 93 ? -2.852 -15.279 17.875 1.00 86.25 93 ASN A CA 1
ATOM 713 C C . ASN A 1 93 ? -2.898 -16.183 19.116 1.00 86.25 93 ASN A C 1
ATOM 715 O O . ASN A 1 93 ? -2.562 -17.363 19.023 1.00 86.25 93 ASN A O 1
ATOM 719 N N . ALA A 1 94 ? -3.349 -15.662 20.260 1.00 89.38 94 ALA A N 1
ATOM 720 C CA . ALA A 1 94 ? -3.529 -16.458 21.465 1.00 89.38 94 ALA A CA 1
ATOM 721 C C . ALA A 1 94 ? -4.645 -17.500 21.302 1.00 89.38 94 ALA A C 1
ATOM 723 O O . ALA A 1 94 ? -4.422 -18.659 21.645 1.00 89.38 94 ALA A O 1
ATOM 724 N N . PHE A 1 95 ? -5.795 -17.144 20.718 1.00 88.31 95 PHE A N 1
ATOM 725 C CA . PHE A 1 95 ? -6.865 -18.104 20.421 1.00 88.31 95 PHE A CA 1
ATOM 726 C C . PHE A 1 95 ? -6.416 -19.193 19.436 1.00 88.31 95 PHE A C 1
ATOM 728 O O . PHE A 1 95 ? -6.609 -20.368 19.725 1.00 88.31 95 PHE A O 1
ATOM 735 N N . ILE A 1 96 ? -5.741 -18.831 18.339 1.00 85.50 96 ILE A N 1
ATOM 736 C CA . ILE A 1 96 ? -5.207 -19.795 17.356 1.00 85.50 96 ILE A CA 1
ATOM 737 C C . ILE A 1 96 ? -4.178 -20.736 18.001 1.00 85.50 96 ILE A C 1
ATOM 739 O O . ILE A 1 96 ? -4.162 -21.930 17.721 1.00 85.50 96 ILE A O 1
ATOM 743 N N . ALA A 1 97 ? -3.324 -20.221 18.889 1.00 85.69 97 ALA A N 1
ATOM 744 C CA . ALA A 1 97 ? -2.332 -21.032 19.594 1.00 85.69 97 ALA A CA 1
ATOM 745 C C . ALA A 1 97 ? -2.922 -21.881 20.738 1.00 85.69 97 ALA A C 1
ATOM 747 O O . ALA A 1 97 ? -2.197 -22.684 21.330 1.00 85.69 97 ALA A O 1
ATOM 748 N N . SER A 1 98 ? -4.193 -21.677 21.091 1.00 84.88 98 SER A N 1
ATOM 749 C CA . SER A 1 98 ? -4.871 -22.412 22.160 1.00 84.88 98 SER A CA 1
ATOM 750 C C . SER A 1 98 ? -5.416 -23.754 21.665 1.00 84.88 98 SER A C 1
ATOM 752 O O . SER A 1 98 ? -5.537 -23.976 20.467 1.00 84.88 98 SER A O 1
ATOM 754 N N . GLY A 1 99 ? -5.760 -24.650 22.592 1.00 83.25 99 GLY A N 1
ATOM 755 C CA . GLY A 1 99 ? -6.538 -25.856 22.285 1.00 83.25 99 GLY A CA 1
ATOM 756 C C . GLY A 1 99 ? -8.048 -25.628 22.411 1.00 83.25 99 GLY A C 1
ATOM 757 O O . GLY A 1 99 ? -8.518 -24.497 22.497 1.00 83.25 99 GLY A O 1
ATOM 758 N N . ASN A 1 100 ? -8.801 -26.721 22.524 1.00 85.94 100 ASN A N 1
ATOM 759 C CA . ASN A 1 100 ? -10.270 -26.710 22.448 1.00 85.94 100 ASN A CA 1
ATOM 760 C C . ASN A 1 100 ? -10.972 -26.085 23.668 1.00 85.94 100 ASN A C 1
ATOM 762 O O . ASN A 1 100 ? -12.182 -25.879 23.660 1.00 85.94 100 ASN A O 1
ATOM 766 N N . SER A 1 101 ? -10.225 -25.797 24.734 1.00 87.69 101 SER A N 1
ATOM 767 C CA . SER A 1 101 ? -10.705 -25.090 25.921 1.00 87.69 101 SER A CA 1
ATOM 768 C C . SER A 1 101 ? -9.771 -23.926 26.196 1.00 87.69 101 SER A C 1
ATOM 770 O O . SER A 1 101 ? -8.623 -24.129 26.595 1.00 87.69 101 SER A O 1
ATOM 772 N N . VAL A 1 102 ? -10.265 -22.713 25.979 1.00 90.75 102 VAL A N 1
ATOM 773 C CA . VAL A 1 102 ? -9.497 -21.478 26.090 1.00 90.75 102 VAL A CA 1
ATOM 774 C C . VAL A 1 102 ? -9.864 -20.750 27.371 1.00 90.75 102 VAL A C 1
ATOM 776 O O . VAL A 1 102 ? -10.984 -20.262 27.511 1.00 90.75 102 VAL A O 1
ATOM 779 N N . GLU A 1 103 ? -8.923 -20.670 28.312 1.00 93.31 103 GLU A N 1
ATOM 780 C CA . GLU A 1 103 ? -9.076 -19.801 29.480 1.00 93.31 103 GLU A CA 1
ATOM 781 C C . GLU A 1 103 ? -8.852 -18.346 29.057 1.00 93.31 103 GLU A C 1
ATOM 783 O O . GLU A 1 103 ? -7.802 -18.008 28.507 1.00 93.31 103 GLU A O 1
ATOM 788 N N . VAL A 1 104 ? -9.834 -17.489 29.321 1.00 93.25 104 VAL A N 1
ATOM 789 C CA . VAL A 1 104 ? -9.771 -16.051 29.060 1.00 93.25 104 VAL A CA 1
ATOM 790 C C . VAL A 1 104 ? -9.983 -15.306 30.364 1.00 93.25 104 VAL A C 1
ATOM 792 O O . VAL A 1 104 ? -10.945 -15.547 31.093 1.00 93.25 104 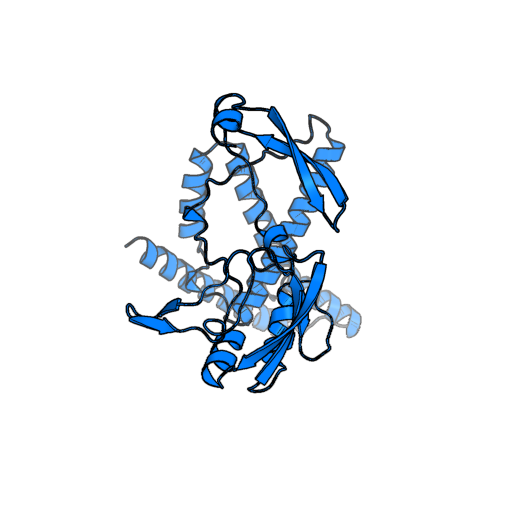VAL A O 1
ATOM 795 N N . GLU A 1 105 ? -9.082 -14.381 30.649 1.00 94.00 105 GLU A N 1
ATOM 796 C CA . GLU A 1 105 ? -9.151 -13.515 31.810 1.00 94.00 105 GLU A CA 1
ATOM 797 C C . GLU A 1 105 ? -9.668 -12.138 31.392 1.00 94.00 105 GLU A C 1
ATOM 799 O O . GLU A 1 105 ? -9.176 -11.515 30.445 1.00 94.00 105 GLU A O 1
ATOM 804 N N . LEU A 1 106 ? -10.691 -11.673 32.102 1.00 91.38 106 LEU A N 1
ATOM 805 C CA . LEU A 1 106 ? -11.447 -10.473 31.782 1.00 91.38 106 LEU A CA 1
ATOM 806 C C . LEU A 1 106 ? -11.471 -9.533 32.977 1.00 91.38 106 LEU A C 1
ATOM 808 O O . LEU A 1 106 ? -11.752 -9.954 34.096 1.00 91.38 106 LEU A O 1
ATOM 812 N N . ARG A 1 107 ? -11.302 -8.241 32.724 1.00 90.06 107 ARG A N 1
ATOM 813 C CA . ARG A 1 107 ? -11.577 -7.169 33.676 1.00 90.06 107 ARG A CA 1
ATOM 814 C C . ARG A 1 107 ? -12.968 -6.602 33.409 1.00 90.06 107 ARG A C 1
ATOM 816 O O . ARG A 1 107 ? -13.228 -6.058 32.335 1.00 90.06 107 ARG A O 1
ATOM 823 N N . SER A 1 108 ? -13.873 -6.741 34.376 1.00 83.62 108 SER A N 1
ATOM 824 C CA . SER A 1 108 ? -15.260 -6.285 34.239 1.00 83.62 108 SER A CA 1
ATOM 825 C C . SER A 1 108 ? -15.371 -4.758 34.217 1.00 83.62 108 SER A C 1
ATOM 827 O O . SER A 1 108 ? -14.753 -4.077 35.031 1.00 83.62 108 SER A O 1
ATOM 829 N N . SER A 1 109 ? -16.229 -4.226 33.343 1.00 79.75 109 SER A N 1
ATOM 830 C CA . SER A 1 109 ? -16.581 -2.799 33.299 1.00 79.75 109 SER A CA 1
ATOM 831 C C . SER A 1 109 ? -17.585 -2.361 34.375 1.00 79.75 109 SER A C 1
ATOM 833 O O . SER A 1 109 ? -17.662 -1.172 34.671 1.00 79.75 109 SER A O 1
ATOM 835 N N . LEU A 1 110 ? -18.365 -3.289 34.949 1.00 68.88 110 LEU A N 1
ATOM 836 C CA . LEU A 1 110 ? -19.470 -2.975 35.870 1.00 68.88 110 LEU A CA 1
ATOM 837 C C . LEU A 1 110 ? -19.168 -3.315 37.337 1.00 68.88 110 LEU A C 1
ATOM 839 O O . LEU A 1 110 ? -19.706 -2.670 38.233 1.00 68.88 110 LEU A O 1
ATOM 843 N N . TYR A 1 111 ? -18.294 -4.288 37.607 1.00 68.38 111 TYR A N 1
ATOM 844 C CA . TYR A 1 111 ? -18.020 -4.781 38.964 1.00 68.38 111 TYR A CA 1
ATOM 845 C C . TYR A 1 111 ? -16.693 -4.259 39.527 1.00 68.38 111 TYR A C 1
ATOM 847 O O . TYR A 1 111 ? -15.833 -5.039 39.923 1.00 68.38 111 TYR A O 1
ATOM 855 N N . GLY A 1 112 ? -16.490 -2.937 39.523 1.00 68.62 112 GLY A N 1
ATOM 856 C CA . GLY A 1 112 ? -15.318 -2.311 40.156 1.00 68.62 112 GLY A CA 1
ATOM 857 C C . GLY A 1 112 ? -13.967 -2.811 39.629 1.00 68.62 112 GLY A C 1
ATOM 858 O O . GLY A 1 112 ? -13.027 -2.935 40.408 1.00 68.62 112 GLY A O 1
ATOM 859 N N . ASN A 1 113 ? -13.873 -3.126 38.330 1.00 73.44 113 ASN A N 1
ATOM 860 C CA . ASN A 1 113 ? -12.690 -3.720 37.694 1.00 73.44 113 ASN A CA 1
ATOM 861 C C . ASN A 1 113 ? -12.276 -5.093 38.254 1.00 73.44 113 ASN A C 1
ATOM 863 O O . ASN A 1 113 ? -11.115 -5.478 38.119 1.00 73.44 113 ASN A O 1
ATOM 867 N N . ALA A 1 114 ? -13.204 -5.846 38.852 1.00 83.25 114 ALA A N 1
ATOM 868 C CA . ALA A 1 114 ? -12.939 -7.221 39.249 1.00 83.25 114 ALA A CA 1
ATOM 869 C C . ALA A 1 114 ? -12.508 -8.063 38.040 1.00 83.25 114 ALA A C 1
ATOM 871 O O . ALA A 1 114 ? -13.107 -7.992 36.958 1.00 83.25 114 ALA A O 1
ATOM 872 N N . THR A 1 115 ? -11.470 -8.866 38.250 1.00 88.38 115 THR A N 1
ATOM 873 C CA . THR A 1 115 ? -10.969 -9.810 37.259 1.00 88.38 115 THR A CA 1
ATOM 874 C C . THR A 1 115 ? -11.698 -11.138 37.404 1.00 88.38 115 THR A C 1
ATOM 876 O O . THR A 1 115 ? -11.778 -11.685 38.503 1.00 88.38 115 THR A O 1
ATOM 879 N N . THR A 1 116 ? -12.221 -11.667 36.302 1.00 89.06 116 THR A N 1
ATOM 880 C CA . THR A 1 116 ? -12.837 -12.994 36.247 1.00 89.06 116 THR A CA 1
ATOM 881 C C . THR A 1 116 ? -12.178 -13.844 35.174 1.00 89.06 116 THR A C 1
ATOM 883 O O . THR A 1 116 ? -11.727 -13.329 34.151 1.00 89.06 116 THR A O 1
ATOM 886 N N . LYS A 1 117 ? -12.143 -15.155 35.400 1.00 91.31 117 LYS A N 1
ATOM 887 C CA . LYS A 1 117 ? -11.677 -16.136 34.422 1.00 91.31 117 LYS A CA 1
ATOM 888 C C . LYS A 1 117 ? -12.867 -16.897 33.871 1.00 91.31 117 LYS A C 1
ATOM 890 O O . LYS A 1 117 ? -13.720 -17.357 34.628 1.00 91.31 117 LYS A O 1
ATOM 895 N N . ILE A 1 118 ? -12.907 -17.036 32.556 1.00 90.31 118 ILE A N 1
ATOM 896 C CA . ILE A 1 118 ? -13.918 -17.806 31.839 1.00 90.31 118 ILE A CA 1
ATOM 897 C C . ILE A 1 118 ? -13.229 -18.872 30.991 1.00 90.31 118 ILE A C 1
ATOM 899 O O . ILE A 1 118 ? -12.115 -18.670 30.515 1.00 90.31 118 ILE A O 1
ATOM 903 N N . ALA A 1 119 ? -13.904 -19.997 30.783 1.00 90.19 119 ALA A N 1
ATOM 904 C CA . ALA A 1 119 ? -13.474 -21.009 29.830 1.00 90.19 119 ALA A CA 1
ATOM 905 C C . ALA A 1 119 ? -14.379 -20.936 28.598 1.00 90.19 119 ALA A C 1
ATOM 907 O O . ALA A 1 119 ? -15.601 -21.032 28.717 1.00 90.19 119 ALA A O 1
ATOM 908 N N . ILE A 1 120 ? -13.779 -20.753 27.426 1.00 89.69 120 ILE A N 1
ATOM 909 C CA . ILE A 1 120 ? -14.468 -20.753 26.137 1.00 89.69 120 ILE A CA 1
ATOM 910 C C . ILE A 1 120 ? -14.107 -22.051 25.421 1.00 89.69 120 ILE A C 1
ATOM 912 O O . ILE A 1 120 ? -12.932 -22.326 25.186 1.00 89.69 120 ILE A O 1
ATOM 916 N N . ALA A 1 121 ? -15.112 -22.851 25.076 1.00 88.19 121 ALA A N 1
ATOM 917 C CA . ALA A 1 121 ? -14.908 -24.050 24.274 1.00 88.19 121 ALA A CA 1
ATOM 918 C C . ALA A 1 121 ? -14.850 -23.669 22.790 1.00 88.19 121 ALA A C 1
AT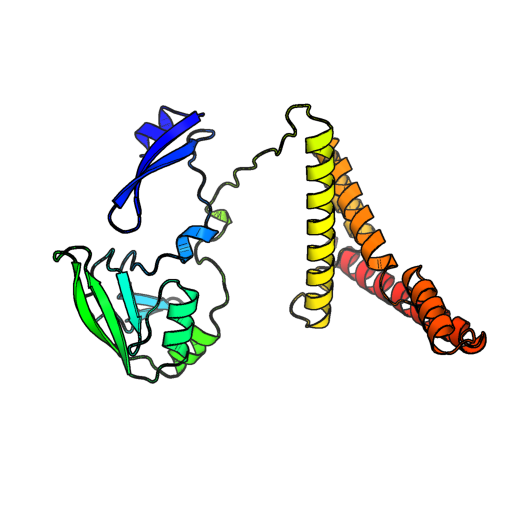OM 920 O O . ALA A 1 121 ? -15.797 -23.075 22.285 1.00 88.19 121 ALA A O 1
ATOM 921 N N . ILE A 1 122 ? -13.758 -24.004 22.106 1.00 86.50 122 ILE A N 1
ATOM 922 C CA . ILE A 1 122 ? -13.568 -23.739 20.675 1.00 86.50 122 ILE A CA 1
ATOM 923 C C . ILE A 1 122 ? -13.371 -25.075 19.962 1.00 86.50 122 ILE A C 1
ATOM 925 O O . ILE A 1 122 ? -12.583 -25.913 20.393 1.00 86.50 122 ILE A O 1
ATOM 929 N N . SER A 1 123 ? -14.127 -25.299 18.896 1.00 85.69 123 SER A N 1
ATOM 930 C CA . SER A 1 123 ? -14.022 -26.485 18.048 1.00 85.69 123 SER A CA 1
ATOM 931 C C . SER A 1 123 ? -12.939 -26.330 16.980 1.00 85.69 123 SER A C 1
ATOM 933 O O . SER A 1 123 ? -12.625 -25.219 16.559 1.00 85.69 123 SER A O 1
ATOM 935 N N . ASP A 1 124 ? -12.439 -27.449 16.448 1.00 84.94 124 ASP A N 1
ATOM 936 C CA . ASP A 1 124 ? -11.436 -27.445 15.370 1.00 84.94 124 ASP A CA 1
ATOM 937 C C . ASP A 1 124 ? -11.889 -26.607 14.155 1.00 84.94 124 ASP A C 1
ATOM 939 O O . ASP A 1 124 ? -11.113 -25.849 13.579 1.00 84.94 124 ASP A O 1
ATOM 943 N N . LYS A 1 125 ? -13.188 -26.657 13.816 1.00 82.06 125 LYS A N 1
ATOM 944 C CA . LYS A 1 125 ? -13.778 -25.848 12.733 1.00 82.06 125 LYS A CA 1
ATOM 945 C C . LYS A 1 125 ? -13.720 -24.346 13.010 1.00 82.06 125 LYS A C 1
ATOM 947 O O . LYS A 1 125 ? -13.588 -23.556 12.079 1.00 82.06 125 LYS A O 1
ATOM 952 N N . GLU A 1 126 ? -13.875 -23.944 14.266 1.00 80.75 126 GLU A N 1
ATOM 953 C CA . GLU A 1 126 ? -13.780 -22.542 14.673 1.00 80.75 126 GLU A CA 1
ATOM 954 C C . GLU A 1 126 ? -12.323 -22.081 14.699 1.00 80.75 126 GLU A C 1
ATOM 956 O O . GLU A 1 126 ? -12.050 -20.946 14.323 1.00 80.75 126 GLU A O 1
ATOM 961 N N . HIS A 1 127 ? -11.382 -22.965 15.039 1.00 81.69 127 HIS A N 1
ATOM 962 C CA . HIS A 1 127 ? -9.943 -22.723 14.902 1.00 81.69 127 HIS A CA 1
ATOM 963 C C . HIS A 1 127 ? -9.524 -22.485 13.451 1.00 81.69 127 HIS A C 1
ATOM 965 O O . HIS A 1 127 ? -8.807 -21.522 13.155 1.00 81.69 127 HIS A O 1
ATOM 971 N N . ASP A 1 128 ? -10.021 -23.317 12.536 1.00 79.19 128 ASP A N 1
ATOM 972 C CA . ASP A 1 128 ? -9.811 -23.149 11.098 1.00 79.19 128 ASP A CA 1
ATOM 973 C C . ASP A 1 128 ? -10.417 -21.827 10.610 1.00 79.19 128 ASP A C 1
ATOM 975 O O . ASP A 1 128 ? -9.776 -21.075 9.872 1.00 79.19 128 ASP A O 1
ATOM 979 N N . ALA A 1 129 ? -11.628 -21.495 11.071 1.00 76.94 129 ALA A N 1
ATOM 980 C CA . ALA A 1 129 ? -12.276 -20.230 10.749 1.00 76.94 129 ALA A CA 1
ATOM 981 C C . ALA A 1 129 ? -11.475 -19.028 11.274 1.00 76.94 129 ALA A C 1
ATOM 983 O O . ALA A 1 129 ? -11.225 -18.101 10.511 1.00 76.94 129 ALA A O 1
ATOM 984 N N . LEU A 1 130 ? -11.013 -19.056 12.530 1.00 75.19 130 LEU A N 1
ATOM 985 C CA . LEU A 1 130 ? -10.170 -18.016 13.137 1.00 75.19 130 LEU A CA 1
ATOM 986 C C . LEU A 1 130 ? -8.854 -17.819 12.375 1.00 75.19 130 LEU A C 1
ATOM 988 O O . LEU A 1 130 ? -8.395 -16.688 12.220 1.00 75.19 130 LEU A O 1
ATOM 992 N N . SER A 1 131 ? -8.271 -18.909 11.877 1.00 73.75 131 SER A N 1
ATOM 993 C CA . SER A 1 131 ? -7.050 -18.885 11.066 1.00 73.75 131 SER A CA 1
ATOM 994 C C . SER A 1 131 ? -7.297 -18.329 9.658 1.00 73.75 131 SER A C 1
ATOM 996 O O . SER A 1 131 ? -6.405 -17.714 9.074 1.00 73.75 131 SER A O 1
ATOM 998 N N . ALA A 1 132 ? -8.508 -18.513 9.124 1.00 70.25 132 ALA A N 1
ATOM 999 C CA . ALA A 1 132 ? -8.938 -18.018 7.818 1.00 70.25 132 ALA A CA 1
ATOM 1000 C C . ALA A 1 132 ? -9.535 -16.598 7.848 1.00 70.25 132 ALA A C 1
ATOM 1002 O O . ALA A 1 132 ? -9.731 -16.005 6.783 1.00 70.25 132 ALA A O 1
ATOM 1003 N N . LEU A 1 133 ? -9.832 -16.040 9.031 1.00 66.19 133 LEU A N 1
ATOM 1004 C CA . LEU A 1 133 ? -10.311 -14.664 9.174 1.00 66.19 133 LEU A CA 1
ATOM 1005 C C . LEU A 1 133 ? -9.243 -13.689 8.658 1.00 66.19 133 LEU A C 1
ATOM 1007 O O . LEU A 1 133 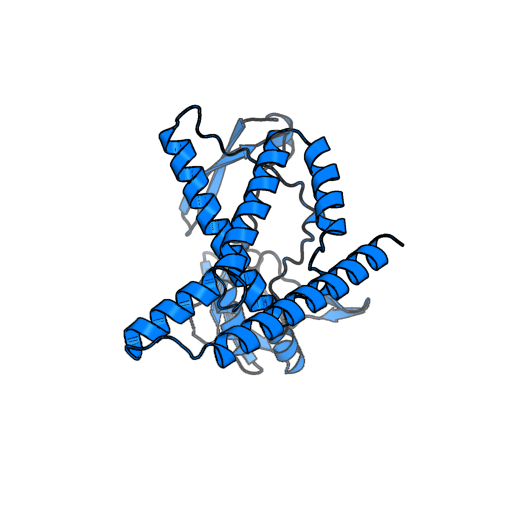? -8.256 -13.380 9.326 1.00 66.19 133 LEU A O 1
ATOM 1011 N N . GLY A 1 134 ? -9.462 -13.192 7.442 1.00 55.50 134 GLY A N 1
ATOM 1012 C CA . GLY A 1 134 ? -8.720 -12.069 6.891 1.00 55.50 134 GLY A CA 1
ATOM 1013 C C . GLY A 1 134 ? -9.050 -10.769 7.625 1.00 55.50 134 GLY A C 1
ATOM 1014 O O . GLY A 1 134 ? -10.110 -10.618 8.230 1.00 55.50 134 GLY A O 1
ATOM 1015 N N . TRP A 1 135 ? -8.143 -9.800 7.537 1.00 56.72 135 TRP A N 1
ATOM 1016 C CA . TRP A 1 135 ? -8.361 -8.454 8.057 1.00 56.72 135 TRP A CA 1
ATOM 1017 C C . TRP A 1 135 ? -9.370 -7.724 7.170 1.00 56.72 135 TRP A C 1
ATOM 1019 O O . TRP A 1 135 ? -9.004 -7.079 6.189 1.00 56.72 135 TRP A O 1
ATOM 1029 N N . TYR A 1 136 ? -10.652 -7.825 7.498 1.00 51.06 136 TYR A N 1
ATOM 1030 C CA . TYR A 1 136 ? -11.656 -6.914 6.973 1.00 51.06 136 TYR A CA 1
ATOM 1031 C C . TYR A 1 136 ? -12.584 -6.488 8.102 1.00 51.06 136 TYR A C 1
ATOM 1033 O O . TYR A 1 136 ? -13.066 -7.302 8.887 1.00 51.06 136 TYR A O 1
ATOM 1041 N N . SER A 1 137 ? -12.823 -5.182 8.193 1.00 48.31 137 SER A N 1
ATOM 1042 C CA . SER A 1 137 ? -13.898 -4.679 9.035 1.00 48.31 137 SER A CA 1
ATOM 1043 C C . SER A 1 137 ? -15.212 -5.291 8.536 1.00 48.31 137 SER A C 1
ATOM 1045 O O . SER A 1 137 ? -15.500 -5.186 7.339 1.00 48.31 137 SER A O 1
ATOM 1047 N N . PRO A 1 138 ? -16.036 -5.905 9.407 1.00 47.59 138 PRO A N 1
ATOM 1048 C CA . PRO A 1 138 ? -17.370 -6.355 9.022 1.00 47.59 138 PRO A CA 1
ATOM 1049 C C . PRO A 1 138 ? -18.292 -5.170 8.711 1.00 47.59 138 PRO A C 1
ATOM 1051 O O . PRO A 1 138 ? -19.389 -5.375 8.202 1.00 47.59 138 PRO A O 1
ATOM 1054 N N . LEU A 1 139 ? -17.859 -3.939 9.013 1.00 51.00 139 LEU A N 1
ATOM 1055 C CA . LEU A 1 139 ? -18.511 -2.721 8.566 1.00 51.00 139 LEU A CA 1
ATOM 1056 C C . LEU A 1 139 ? -18.034 -2.416 7.137 1.00 51.00 139 LEU A C 1
ATOM 1058 O O . LEU A 1 139 ? -16.906 -1.938 6.977 1.00 51.00 139 LEU A O 1
ATOM 1062 N N . PRO A 1 140 ? -18.846 -2.672 6.093 1.00 53.06 140 PRO A N 1
ATOM 1063 C CA . PRO A 1 140 ? -18.569 -2.193 4.749 1.00 53.06 140 PRO A CA 1
ATOM 1064 C C . PRO A 1 140 ? -18.191 -0.712 4.765 1.00 53.06 140 PRO A C 1
ATOM 1066 O O . PRO A 1 140 ? -18.901 0.106 5.348 1.00 53.06 140 PRO A O 1
ATOM 1069 N N . MET A 1 141 ? -17.094 -0.360 4.086 1.00 53.09 141 MET A N 1
ATOM 1070 C CA . MET A 1 141 ? -16.656 1.035 3.914 1.00 53.09 141 MET A CA 1
ATOM 1071 C C . MET A 1 141 ? -17.771 1.918 3.332 1.00 53.09 141 MET A C 1
ATOM 1073 O O . MET A 1 141 ? -17.792 3.114 3.577 1.00 53.09 141 MET A O 1
ATOM 1077 N N . GLN A 1 142 ? -18.735 1.322 2.623 1.00 56.66 142 GLN A N 1
ATOM 1078 C CA . GLN A 1 142 ? -19.938 1.967 2.096 1.00 56.66 142 GLN A CA 1
ATOM 1079 C C . GLN A 1 142 ? -20.893 2.503 3.180 1.00 56.66 142 GLN A C 1
ATOM 1081 O O . GLN A 1 142 ? -21.762 3.305 2.859 1.00 56.66 142 GLN A O 1
ATOM 1086 N N . MET A 1 143 ? -20.763 2.074 4.442 1.00 54.81 143 MET A N 1
ATOM 1087 C CA . MET A 1 143 ? -21.507 2.652 5.571 1.00 54.81 143 MET A CA 1
ATOM 1088 C C . MET A 1 143 ? -20.925 3.981 6.067 1.00 54.81 143 MET A C 1
ATOM 1090 O O . MET A 1 143 ? -21.542 4.632 6.910 1.00 54.81 143 MET A O 1
ATOM 1094 N N . PHE A 1 144 ? -19.754 4.383 5.572 1.00 60.62 144 PHE A N 1
ATOM 1095 C CA . PHE A 1 144 ? -19.072 5.605 5.977 1.00 60.62 144 PHE A CA 1
ATOM 1096 C C . PHE A 1 144 ? -18.909 6.546 4.785 1.00 60.62 144 PHE A C 1
ATOM 1098 O O . PHE A 1 144 ? -18.421 6.147 3.729 1.00 60.62 144 PHE A O 1
ATOM 1105 N N . ASP A 1 145 ? -19.250 7.819 4.980 1.00 60.62 145 ASP A N 1
ATOM 1106 C CA . ASP A 1 145 ? -18.899 8.859 4.018 1.00 60.62 145 ASP A CA 1
ATOM 1107 C C . ASP A 1 145 ? -17.415 9.225 4.188 1.00 60.62 145 ASP A C 1
ATOM 1109 O O . ASP A 1 145 ? -17.002 9.636 5.281 1.00 60.62 145 ASP A O 1
ATOM 1113 N N . PRO A 1 146 ? -16.576 9.084 3.145 1.00 60.91 146 PRO A N 1
ATOM 1114 C CA . PRO A 1 146 ? -15.163 9.412 3.249 1.00 60.91 146 PRO A CA 1
ATOM 1115 C C . PRO A 1 146 ? -14.981 10.920 3.452 1.00 60.91 146 PRO A C 1
ATOM 1117 O O . PRO A 1 146 ? -15.318 11.733 2.590 1.00 60.91 146 PRO A O 1
ATOM 1120 N N . ILE A 1 147 ? -14.385 11.305 4.582 1.00 61.34 147 ILE A N 1
ATOM 1121 C CA . ILE A 1 147 ? -13.973 12.690 4.822 1.00 61.34 147 ILE A CA 1
ATOM 1122 C C . ILE A 1 147 ? -12.594 12.891 4.197 1.00 61.34 147 ILE A C 1
ATOM 1124 O O . ILE A 1 147 ? -11.567 12.526 4.770 1.00 61.34 147 ILE A O 1
ATOM 1128 N N . TYR A 1 148 ? -12.565 13.498 3.015 1.00 65.50 148 TYR A N 1
ATOM 1129 C CA . TYR A 1 148 ? -11.315 13.915 2.390 1.00 65.50 148 TYR A CA 1
ATOM 1130 C C . TYR A 1 148 ? -10.779 15.172 3.079 1.00 65.50 148 TYR A C 1
ATOM 1132 O O . TYR A 1 148 ? -11.460 16.196 3.162 1.00 65.50 148 TYR A O 1
ATOM 1140 N N . VAL A 1 149 ? -9.537 15.109 3.559 1.00 66.38 149 VAL A N 1
ATOM 1141 C CA . VAL A 1 149 ? -8.821 16.275 4.084 1.00 66.38 149 VAL A CA 1
ATOM 1142 C C . VAL A 1 149 ? -7.767 16.684 3.069 1.00 66.38 149 VAL A C 1
ATOM 1144 O O . VAL A 1 149 ? -6.822 15.939 2.809 1.00 66.38 149 VAL A O 1
ATOM 1147 N N . THR A 1 150 ? -7.908 17.882 2.507 1.00 76.12 150 THR A N 1
ATOM 1148 C CA . THR A 1 150 ? -6.863 18.468 1.667 1.00 76.12 150 THR A CA 1
ATOM 1149 C C . THR A 1 150 ? -5.638 18.750 2.527 1.00 76.12 150 THR A C 1
ATOM 1151 O O . THR A 1 150 ? -5.687 19.573 3.443 1.00 76.12 150 THR A O 1
ATOM 1154 N N . ARG A 1 151 ? -4.526 18.073 2.231 1.00 78.62 151 ARG A N 1
ATOM 1155 C CA . ARG A 1 151 ? -3.227 18.411 2.814 1.00 78.62 151 ARG A CA 1
ATOM 1156 C C . ARG A 1 151 ? -2.710 19.676 2.131 1.00 78.62 151 ARG A C 1
ATOM 1158 O O . ARG A 1 151 ? -2.596 19.718 0.911 1.00 78.62 151 ARG A O 1
ATOM 1165 N N . SER A 1 152 ? -2.444 20.707 2.927 1.00 84.50 152 SER A N 1
ATOM 1166 C CA . SER A 1 152 ? -1.987 22.019 2.468 1.00 84.50 152 SER A CA 1
ATOM 1167 C C . SER A 1 152 ? -0.628 22.344 3.082 1.00 84.50 152 SER A C 1
ATOM 1169 O O . SER A 1 152 ? -0.369 22.106 4.270 1.00 84.50 152 SER A O 1
ATOM 1171 N N . SER A 1 153 ? 0.254 22.912 2.264 1.00 88.94 153 SER A N 1
ATOM 1172 C CA . SER A 1 153 ? 1.501 23.501 2.743 1.00 88.94 153 SER A CA 1
ATOM 1173 C C . SER A 1 153 ? 1.303 24.896 3.343 1.00 88.94 153 SER A C 1
ATOM 1175 O O . SER A 1 153 ? 2.252 25.458 3.881 1.00 88.94 153 SER A O 1
ATOM 1177 N N . ASP A 1 154 ? 0.087 25.445 3.266 1.00 89.75 154 ASP A N 1
ATOM 1178 C CA . ASP A 1 154 ? -0.292 26.782 3.741 1.00 89.75 154 ASP A CA 1
ATOM 1179 C C . ASP A 1 154 ? 0.581 27.880 3.117 1.00 89.75 154 ASP A C 1
ATOM 1181 O O . ASP A 1 154 ? 0.955 28.859 3.754 1.00 89.75 154 ASP A O 1
ATOM 1185 N N . GLY A 1 155 ? 0.956 27.671 1.850 1.00 89.81 155 GLY A N 1
ATOM 1186 C CA . GLY A 1 155 ? 1.832 28.563 1.093 1.00 89.81 155 GLY A CA 1
ATOM 1187 C C . GLY A 1 155 ? 3.323 28.407 1.403 1.00 89.81 155 GLY A C 1
ATOM 1188 O O . GLY A 1 155 ? 4.130 29.086 0.777 1.00 89.81 155 GLY A O 1
ATOM 1189 N N . ASN A 1 156 ? 3.722 27.514 2.316 1.00 95.00 156 ASN A N 1
ATOM 1190 C CA . ASN A 1 156 ? 5.131 27.284 2.629 1.00 95.00 156 ASN A CA 1
ATOM 1191 C C . ASN A 1 156 ? 5.795 26.380 1.563 1.00 95.00 156 ASN A C 1
ATOM 1193 O O . ASN A 1 156 ? 5.459 25.193 1.473 1.00 95.00 156 ASN A O 1
ATOM 1197 N N . PRO A 1 157 ? 6.763 26.889 0.777 1.00 94.56 157 PRO A N 1
ATOM 1198 C CA . PRO A 1 157 ? 7.374 26.129 -0.312 1.00 94.56 157 PRO A CA 1
ATOM 1199 C C . PRO A 1 157 ? 8.258 24.978 0.182 1.00 94.56 157 PRO A C 1
ATOM 1201 O O . PRO A 1 157 ? 8.279 23.919 -0.438 1.00 94.56 157 PRO A O 1
ATOM 1204 N N . ILE A 1 158 ? 8.939 25.134 1.322 1.00 95.69 158 ILE A N 1
ATOM 1205 C CA . ILE A 1 158 ? 9.781 24.074 1.898 1.00 95.69 158 ILE A CA 1
ATOM 1206 C C . ILE A 1 158 ? 8.899 22.914 2.363 1.00 95.69 158 ILE A C 1
ATOM 1208 O O . ILE A 1 158 ? 9.156 21.766 2.017 1.00 95.69 158 ILE A O 1
ATOM 1212 N N . LYS A 1 159 ? 7.807 23.223 3.073 1.00 93.44 159 LYS A N 1
ATOM 1213 C CA . LYS A 1 159 ? 6.819 22.224 3.508 1.00 93.44 159 LYS A CA 1
ATOM 1214 C C . LYS A 1 159 ? 6.176 21.515 2.308 1.00 93.44 159 LYS A C 1
ATOM 1216 O O . LYS A 1 159 ? 5.912 20.322 2.372 1.00 93.44 159 LYS A O 1
ATOM 1221 N N . ALA A 1 160 ? 5.930 22.229 1.207 1.00 93.00 160 ALA A N 1
ATOM 1222 C CA . ALA A 1 160 ? 5.409 21.627 -0.022 1.00 93.00 160 ALA A CA 1
ATOM 1223 C C . ALA A 1 160 ? 6.402 20.632 -0.647 1.00 93.00 160 ALA A C 1
ATOM 1225 O O . ALA A 1 160 ? 5.996 19.547 -1.060 1.00 93.00 160 ALA A O 1
ATOM 1226 N N . LEU A 1 161 ? 7.696 20.973 -0.677 1.00 95.00 161 LEU A N 1
ATOM 1227 C CA . LEU A 1 161 ? 8.744 20.079 -1.173 1.00 95.00 161 LEU A CA 1
ATOM 1228 C C . LEU A 1 161 ? 8.876 18.822 -0.311 1.00 95.00 161 LEU A C 1
ATOM 1230 O O . LEU A 1 161 ? 8.932 17.726 -0.862 1.00 95.00 161 LEU A O 1
ATOM 1234 N N . THR A 1 162 ? 8.872 18.959 1.019 1.00 95.19 162 THR A N 1
ATOM 1235 C CA . THR A 1 162 ? 8.934 17.793 1.915 1.00 95.19 162 THR A CA 1
ATOM 1236 C C . THR A 1 162 ? 7.706 16.905 1.746 1.00 95.19 162 THR A C 1
ATOM 1238 O O . THR A 1 162 ? 7.854 15.703 1.581 1.00 95.19 162 THR A O 1
ATOM 1241 N N . MET A 1 163 ? 6.503 17.491 1.666 1.00 92.44 163 MET A N 1
ATOM 1242 C CA . MET A 1 163 ? 5.277 16.734 1.385 1.00 92.44 163 MET A CA 1
ATOM 1243 C C . MET A 1 163 ? 5.358 15.965 0.062 1.00 92.44 163 MET A C 1
ATOM 1245 O O . MET A 1 163 ? 4.967 14.805 0.010 1.00 92.44 163 MET A O 1
ATOM 1249 N N . GLY A 1 164 ? 5.856 16.597 -1.006 1.00 93.62 164 GLY A N 1
ATOM 1250 C CA . GLY A 1 164 ? 6.018 15.945 -2.307 1.00 93.62 164 GLY A CA 1
ATOM 1251 C C . GLY A 1 164 ? 7.046 14.813 -2.280 1.00 93.62 164 GLY A C 1
ATOM 1252 O O . GLY A 1 164 ? 6.825 13.770 -2.895 1.00 93.62 164 GLY A O 1
ATOM 1253 N N . PHE A 1 165 ? 8.146 14.989 -1.543 1.00 95.56 165 PHE A N 1
ATOM 1254 C CA . PHE A 1 165 ? 9.158 13.952 -1.352 1.00 95.56 165 PHE A CA 1
ATOM 1255 C C . PHE A 1 165 ? 8.600 12.753 -0.576 1.00 95.56 165 PHE A C 1
ATOM 1257 O O . PHE A 1 165 ? 8.703 11.624 -1.053 1.00 95.56 165 PHE A O 1
ATOM 1264 N N . ASP A 1 166 ? 7.939 12.998 0.558 1.00 93.88 166 ASP A N 1
ATOM 1265 C CA . ASP A 1 166 ? 7.314 11.954 1.379 1.00 93.88 166 ASP A CA 1
ATOM 1266 C C . ASP A 1 166 ? 6.272 11.171 0.573 1.00 93.88 166 ASP A C 1
ATOM 1268 O O . ASP A 1 166 ? 6.253 9.940 0.577 1.00 93.88 166 ASP A O 1
ATOM 1272 N N . GLU A 1 167 ? 5.433 11.883 -0.181 1.00 93.44 167 GLU A N 1
ATOM 1273 C CA . GLU A 1 167 ? 4.421 11.272 -1.037 1.00 93.44 167 GLU A CA 1
ATOM 1274 C C . GLU A 1 167 ? 5.056 10.424 -2.148 1.00 93.44 167 GLU A C 1
ATOM 1276 O O . GLU A 1 167 ? 4.591 9.320 -2.428 1.00 93.44 167 GLU A O 1
ATOM 1281 N N . THR A 1 168 ? 6.165 10.884 -2.731 1.00 95.56 168 THR A N 1
ATOM 1282 C CA . THR A 1 168 ? 6.915 10.122 -3.739 1.00 95.56 168 THR A CA 1
ATOM 1283 C C . THR A 1 168 ? 7.458 8.819 -3.153 1.00 95.56 168 THR A C 1
ATOM 1285 O O . THR A 1 168 ? 7.294 7.763 -3.762 1.00 95.56 168 THR A O 1
ATOM 1288 N N . ILE A 1 169 ? 8.056 8.856 -1.957 1.00 95.56 169 ILE A N 1
ATOM 1289 C CA . ILE A 1 169 ? 8.565 7.655 -1.274 1.00 95.56 169 ILE A CA 1
ATOM 1290 C C . ILE A 1 169 ? 7.428 6.684 -0.938 1.00 95.56 169 ILE A C 1
ATOM 1292 O O . ILE A 1 169 ? 7.565 5.474 -1.146 1.00 95.56 169 ILE A O 1
ATOM 1296 N N . ASN A 1 170 ? 6.287 7.201 -0.479 1.00 92.81 170 ASN A N 1
ATOM 1297 C CA . ASN A 1 170 ? 5.100 6.391 -0.220 1.00 92.81 170 ASN A CA 1
ATOM 1298 C C . ASN A 1 170 ? 4.602 5.705 -1.497 1.00 92.81 170 ASN A C 1
ATOM 1300 O O . ASN A 1 170 ? 4.362 4.496 -1.488 1.00 92.81 170 ASN A O 1
ATOM 1304 N N . MET A 1 171 ? 4.500 6.443 -2.608 1.00 94.62 171 MET A N 1
ATOM 1305 C CA . MET A 1 171 ? 4.107 5.889 -3.906 1.00 94.62 171 MET A CA 1
ATOM 1306 C C . MET A 1 171 ? 5.086 4.809 -4.375 1.00 94.62 171 MET A C 1
ATOM 1308 O O . MET A 1 171 ? 4.648 3.714 -4.714 1.00 94.62 171 MET A O 1
ATOM 1312 N N . VAL A 1 172 ? 6.399 5.065 -4.316 1.00 94.94 172 VAL A N 1
ATOM 1313 C CA . VAL A 1 172 ? 7.436 4.076 -4.663 1.00 94.94 172 VAL A CA 1
ATOM 1314 C C . VAL A 1 172 ? 7.265 2.795 -3.842 1.00 94.94 172 VAL A C 1
ATOM 1316 O O . VAL A 1 172 ? 7.245 1.696 -4.398 1.00 94.94 172 VAL A O 1
ATOM 1319 N N . THR A 1 173 ? 7.094 2.931 -2.525 1.00 94.38 173 THR A N 1
ATOM 1320 C CA . THR A 1 173 ? 6.926 1.797 -1.603 1.00 94.38 173 THR A CA 1
ATOM 1321 C C . THR A 1 173 ? 5.678 0.986 -1.945 1.00 94.38 173 THR A C 1
ATOM 1323 O O . THR A 1 173 ? 5.738 -0.239 -2.060 1.00 94.38 173 THR A O 1
ATOM 1326 N N . MET A 1 174 ? 4.550 1.660 -2.172 1.00 89.44 174 MET A N 1
ATOM 1327 C CA . MET A 1 174 ? 3.290 1.015 -2.544 1.00 89.44 174 MET A CA 1
ATOM 1328 C C . MET A 1 174 ? 3.379 0.300 -3.896 1.00 89.44 174 MET A C 1
ATOM 1330 O O . MET A 1 174 ? 2.828 -0.795 -4.044 1.00 89.44 174 MET A O 1
ATOM 1334 N N . THR A 1 175 ? 4.106 0.860 -4.864 1.00 91.12 175 THR A N 1
ATOM 1335 C CA . THR A 1 175 ? 4.339 0.214 -6.161 1.00 91.12 175 THR A CA 1
ATOM 1336 C C . THR A 1 175 ? 5.154 -1.068 -5.999 1.00 91.12 175 THR A C 1
ATOM 1338 O O . THR A 1 175 ? 4.739 -2.110 -6.508 1.00 91.12 175 THR A O 1
ATOM 1341 N N . TYR A 1 176 ? 6.241 -1.055 -5.220 1.00 90.56 176 TYR A N 1
ATOM 1342 C CA . TYR A 1 176 ? 7.012 -2.272 -4.929 1.00 90.56 176 TYR A CA 1
ATOM 1343 C C . TYR A 1 176 ? 6.190 -3.335 -4.190 1.00 90.56 176 TYR A C 1
ATOM 1345 O O . TYR A 1 176 ? 6.230 -4.505 -4.571 1.00 90.56 176 TYR A O 1
ATOM 1353 N N . LEU A 1 177 ? 5.397 -2.947 -3.186 1.00 88.31 177 LEU A N 1
ATOM 1354 C CA . LEU A 1 177 ? 4.497 -3.869 -2.481 1.00 88.31 177 LEU A CA 1
ATOM 1355 C C . LEU A 1 177 ? 3.451 -4.481 -3.419 1.00 88.31 177 LEU A C 1
ATOM 1357 O O . LEU A 1 177 ? 3.114 -5.657 -3.298 1.00 88.31 177 LEU A O 1
ATOM 1361 N N . THR A 1 178 ? 2.942 -3.699 -4.370 1.00 86.50 178 THR A N 1
ATOM 1362 C CA . THR A 1 178 ? 1.992 -4.188 -5.375 1.00 86.50 178 THR A CA 1
ATOM 1363 C C . THR A 1 178 ? 2.656 -5.199 -6.308 1.00 86.50 178 THR A C 1
ATOM 1365 O O . THR A 1 178 ? 2.074 -6.249 -6.573 1.00 86.50 178 THR A O 1
ATOM 1368 N N . ILE A 1 179 ? 3.889 -4.935 -6.752 1.00 87.88 179 ILE A N 1
ATOM 1369 C CA . ILE A 1 179 ? 4.673 -5.880 -7.559 1.00 87.88 179 ILE A CA 1
ATOM 1370 C C . ILE A 1 179 ? 4.926 -7.181 -6.780 1.00 87.88 179 ILE A C 1
ATOM 1372 O O . ILE A 1 179 ? 4.675 -8.258 -7.316 1.00 87.88 179 ILE A O 1
ATOM 1376 N N . ASP A 1 180 ? 5.346 -7.112 -5.512 1.00 87.00 180 ASP A N 1
ATOM 1377 C CA . ASP A 1 180 ? 5.542 -8.302 -4.665 1.00 87.00 180 ASP A CA 1
ATOM 1378 C C . ASP A 1 180 ? 4.243 -9.118 -4.516 1.00 87.00 180 ASP A C 1
ATOM 1380 O O . ASP A 1 180 ? 4.243 -10.337 -4.696 1.00 87.00 180 ASP A O 1
ATOM 1384 N N . ARG A 1 181 ? 3.105 -8.453 -4.291 1.00 83.75 181 ARG A N 1
ATOM 1385 C CA . ARG A 1 181 ? 1.788 -9.107 -4.205 1.00 83.75 181 ARG A CA 1
ATOM 1386 C C . ARG A 1 181 ? 1.359 -9.775 -5.512 1.00 83.75 181 ARG A C 1
ATOM 1388 O O . ARG A 1 181 ? 0.787 -10.866 -5.479 1.00 83.75 181 ARG A O 1
ATOM 1395 N N . LEU A 1 182 ? 1.662 -9.166 -6.659 1.00 84.88 182 LEU A N 1
ATOM 1396 C CA . LEU A 1 182 ? 1.433 -9.773 -7.974 1.00 84.88 182 LEU A CA 1
ATOM 1397 C C . LEU A 1 182 ? 2.290 -11.031 -8.161 1.00 84.88 182 LEU A C 1
ATOM 1399 O O . LEU A 1 182 ? 1.776 -12.059 -8.601 1.00 84.88 182 LEU A O 1
ATOM 1403 N N . LEU A 1 183 ? 3.566 -10.991 -7.763 1.00 84.12 183 LEU A N 1
ATOM 1404 C CA . LEU A 1 183 ? 4.457 -12.157 -7.816 1.00 84.12 183 LEU A CA 1
ATOM 1405 C C . LEU A 1 183 ? 3.977 -13.291 -6.895 1.00 84.12 183 LEU A C 1
ATOM 1407 O O . LEU A 1 183 ? 4.019 -14.459 -7.282 1.00 84.12 183 LEU A O 1
ATOM 1411 N N . ARG A 1 184 ? 3.446 -12.952 -5.713 1.00 86.44 184 ARG A N 1
ATOM 1412 C CA . ARG A 1 184 ? 2.815 -13.898 -4.773 1.00 86.44 184 ARG A CA 1
ATOM 1413 C C . ARG A 1 184 ? 1.408 -14.341 -5.187 1.00 86.44 184 ARG A C 1
ATOM 1415 O O . ARG A 1 184 ? 0.812 -15.153 -4.485 1.00 86.44 184 ARG A O 1
ATOM 1422 N N . ARG A 1 185 ? 0.873 -13.824 -6.301 1.00 81.44 185 ARG A N 1
ATOM 1423 C CA . ARG A 1 185 ? -0.490 -14.081 -6.806 1.00 81.44 185 ARG A CA 1
ATOM 1424 C C . ARG A 1 185 ? -1.606 -13.758 -5.805 1.00 81.44 185 ARG A C 1
ATOM 1426 O O . ARG A 1 185 ? -2.697 -14.310 -5.903 1.00 81.44 185 ARG A O 1
ATOM 1433 N N . THR A 1 186 ? -1.356 -12.863 -4.851 1.00 73.94 186 THR A N 1
ATOM 1434 C CA . THR A 1 186 ? -2.391 -12.380 -3.918 1.00 73.94 186 THR A CA 1
ATOM 1435 C C . THR A 1 186 ? -3.249 -11.280 -4.538 1.00 73.94 186 THR A C 1
ATOM 1437 O O . THR A 1 186 ? -4.339 -10.992 -4.052 1.00 73.94 186 THR A O 1
ATOM 1440 N N . VAL A 1 187 ? -2.774 -10.690 -5.638 1.00 73.88 187 VAL A N 1
ATOM 1441 C CA . VAL A 1 187 ? -3.512 -9.762 -6.494 1.00 73.88 187 VAL A CA 1
ATOM 1442 C C . VAL A 1 187 ? -3.635 -10.378 -7.887 1.00 73.88 187 VAL A C 1
ATOM 1444 O O . VAL A 1 187 ? -2.656 -10.883 -8.439 1.00 73.88 187 VAL A O 1
ATOM 1447 N N . GLY A 1 188 ? -4.843 -10.350 -8.452 1.00 74.19 188 GLY A N 1
ATOM 1448 C CA . GLY A 1 188 ? -5.104 -10.833 -9.805 1.00 74.19 188 GLY A CA 1
ATOM 1449 C C . GLY A 1 188 ? -4.493 -9.920 -10.872 1.00 74.19 188 GLY A C 1
ATOM 1450 O O . GLY A 1 188 ? -4.546 -8.695 -10.768 1.00 74.19 188 GLY A O 1
ATOM 1451 N N . VAL A 1 189 ? -3.930 -10.515 -11.927 1.00 71.50 189 VAL A N 1
ATOM 1452 C CA . VAL A 1 189 ? -3.387 -9.791 -13.098 1.00 71.50 189 VAL A CA 1
ATOM 1453 C C . VAL A 1 189 ? -4.449 -9.011 -13.871 1.00 71.50 189 VAL A C 1
ATOM 1455 O O . VAL A 1 189 ? -4.116 -8.100 -14.623 1.00 71.50 189 VAL A O 1
ATOM 1458 N N . ASP A 1 190 ? -5.725 -9.325 -13.672 1.00 72.25 190 ASP A N 1
ATOM 1459 C CA . ASP A 1 190 ? -6.831 -8.554 -14.216 1.00 72.25 190 ASP A CA 1
ATOM 1460 C C . ASP A 1 190 ? -6.860 -7.135 -13.617 1.00 72.25 190 ASP A C 1
ATOM 1462 O O . ASP A 1 190 ? -7.235 -6.192 -14.304 1.00 72.25 190 ASP A O 1
ATOM 1466 N N . GLN A 1 191 ? -6.389 -6.934 -12.382 1.00 73.81 191 GLN A N 1
ATOM 1467 C CA . GLN A 1 191 ? -6.357 -5.609 -11.753 1.00 73.81 191 GLN A CA 1
ATOM 1468 C C . GLN A 1 191 ? -5.348 -4.639 -12.390 1.00 73.81 191 GLN A C 1
ATOM 1470 O O . GLN A 1 191 ? -5.403 -3.435 -12.123 1.00 73.81 191 GLN A O 1
ATOM 1475 N N . LEU A 1 192 ? -4.451 -5.132 -13.249 1.00 80.25 192 LEU A N 1
ATOM 1476 C CA . LEU A 1 192 ? -3.526 -4.302 -14.010 1.00 80.25 192 LEU A CA 1
ATOM 1477 C C . LEU A 1 192 ? -4.261 -3.594 -15.149 1.00 80.25 192 LEU A C 1
ATOM 1479 O O . LEU A 1 192 ? -4.856 -4.231 -16.016 1.00 80.25 192 LEU A O 1
ATOM 1483 N N . ARG A 1 193 ? -4.184 -2.262 -15.161 1.00 83.38 193 ARG A N 1
ATOM 1484 C CA . ARG A 1 193 ? -4.701 -1.446 -16.264 1.00 83.38 193 ARG A CA 1
ATOM 1485 C C . ARG A 1 193 ? -3.655 -1.350 -17.362 1.00 83.38 193 ARG A C 1
ATOM 1487 O O . ARG A 1 193 ? -2.513 -0.985 -17.086 1.00 83.38 193 ARG A O 1
ATOM 1494 N N . GLY A 1 194 ? -4.061 -1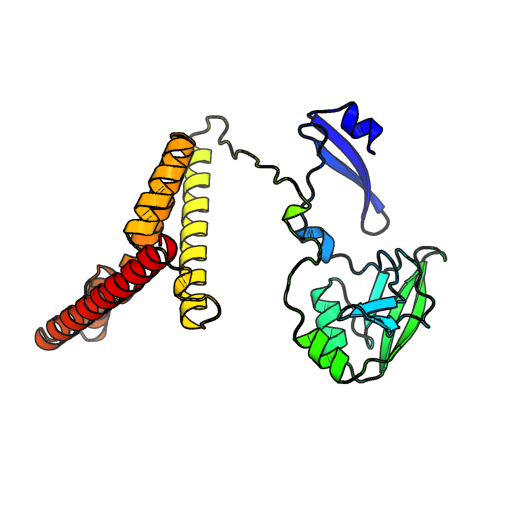.640 -18.589 1.00 87.25 194 GLY A N 1
ATOM 1495 C CA . GLY A 1 194 ? -3.241 -1.393 -19.764 1.00 87.25 194 GLY A CA 1
ATOM 1496 C C . GLY A 1 194 ? -3.315 0.065 -20.236 1.00 87.25 194 GLY A C 1
ATOM 1497 O O . GLY A 1 194 ? -3.882 0.936 -19.561 1.00 87.25 194 GLY A O 1
ATOM 1498 N N . PRO A 1 195 ? -2.739 0.361 -21.415 1.00 86.69 195 PRO A N 1
ATOM 1499 C CA . PRO A 1 195 ? -2.712 1.707 -21.985 1.00 86.69 195 PRO A CA 1
ATOM 1500 C C . PRO A 1 195 ? -4.106 2.311 -22.187 1.00 86.69 195 PRO A C 1
ATOM 1502 O O . PRO A 1 195 ? -4.314 3.489 -21.901 1.00 86.69 195 PRO A O 1
ATOM 1505 N N . ILE A 1 196 ? -5.078 1.509 -22.635 1.00 90.56 196 ILE A N 1
ATOM 1506 C CA . ILE A 1 196 ? -6.457 1.972 -22.836 1.00 90.56 196 ILE A CA 1
ATOM 1507 C C . ILE A 1 196 ? -7.085 2.311 -21.482 1.00 90.56 196 ILE A C 1
ATOM 1509 O O . ILE A 1 196 ? -7.692 3.372 -21.317 1.00 90.56 196 ILE A O 1
ATOM 1513 N N . GLY A 1 197 ? -6.904 1.440 -20.490 1.00 88.38 197 GLY A N 1
ATOM 1514 C CA . GLY A 1 197 ? -7.395 1.642 -19.135 1.00 88.38 197 GLY A CA 1
ATOM 1515 C C . GLY A 1 197 ? -6.809 2.894 -18.482 1.00 88.38 197 GLY A C 1
ATOM 1516 O O . GLY A 1 197 ? -7.538 3.611 -17.792 1.00 88.38 197 GLY A O 1
ATOM 1517 N N . ILE A 1 198 ? -5.526 3.184 -18.721 1.00 90.31 198 ILE A N 1
ATOM 1518 C CA . ILE A 1 198 ? -4.847 4.402 -18.256 1.00 90.31 198 ILE A CA 1
ATOM 1519 C C . ILE A 1 198 ? -5.459 5.643 -18.910 1.00 90.31 198 ILE A C 1
ATOM 1521 O O . ILE A 1 198 ? -5.795 6.584 -18.193 1.00 90.31 198 ILE A O 1
ATOM 1525 N N . VAL A 1 199 ? -5.664 5.642 -20.232 1.00 90.94 199 VAL A N 1
ATOM 1526 C CA . VAL A 1 199 ? -6.286 6.774 -20.945 1.00 90.94 199 VAL A CA 1
ATOM 1527 C C . VAL A 1 199 ? -7.708 7.024 -20.440 1.00 90.94 199 VAL A C 1
ATOM 1529 O O . VAL A 1 199 ? -8.063 8.163 -20.138 1.00 90.94 199 VAL A O 1
ATOM 1532 N N . HIS A 1 200 ? -8.509 5.971 -20.266 1.00 89.44 200 HIS A N 1
ATOM 1533 C CA . HIS A 1 200 ? -9.881 6.084 -19.758 1.00 89.44 200 HIS A CA 1
ATOM 1534 C C . HIS A 1 200 ? -9.941 6.664 -18.342 1.00 89.44 200 HIS A C 1
ATOM 1536 O O . HIS A 1 200 ? -10.748 7.548 -18.046 1.00 89.44 200 HIS A O 1
ATOM 1542 N N . VAL A 1 201 ? -9.075 6.185 -17.445 1.00 89.38 201 VAL A N 1
ATOM 1543 C CA . VAL A 1 201 ? -8.978 6.721 -16.078 1.00 89.38 201 VAL A CA 1
ATOM 1544 C C . VAL A 1 201 ? -8.474 8.156 -16.093 1.00 89.38 201 VAL A C 1
ATOM 1546 O O . VAL A 1 201 ? -9.048 8.997 -15.403 1.00 89.38 201 VAL A O 1
ATOM 1549 N N . GLY A 1 202 ? -7.462 8.449 -16.908 1.00 91.44 202 GLY A N 1
ATOM 1550 C CA . GLY A 1 202 ? -6.919 9.789 -17.085 1.00 91.44 202 GLY A CA 1
ATOM 1551 C C . GLY A 1 202 ? -7.987 10.781 -17.537 1.00 91.44 202 GLY A C 1
ATOM 1552 O O . GLY A 1 202 ? -8.122 11.837 -16.926 1.00 91.44 202 GLY A O 1
ATOM 1553 N N . ALA A 1 203 ? -8.822 10.412 -18.512 1.00 90.38 203 ALA A N 1
ATOM 1554 C CA . ALA A 1 203 ? -9.942 11.236 -18.969 1.00 90.38 203 ALA A CA 1
ATOM 1555 C C . ALA A 1 203 ? -10.951 11.521 -17.842 1.00 90.38 203 ALA A C 1
ATOM 1557 O O . ALA A 1 203 ? -11.365 12.663 -17.640 1.00 90.38 203 ALA A O 1
ATOM 1558 N N . LYS A 1 204 ? -11.306 10.505 -17.042 1.00 90.50 204 LYS A N 1
ATOM 1559 C CA . LYS A 1 204 ? -12.187 10.688 -15.874 1.00 90.50 204 LYS A CA 1
ATOM 1560 C C . LYS A 1 204 ? -11.572 11.592 -14.807 1.00 90.50 204 LYS A C 1
ATOM 1562 O O . LYS A 1 204 ? -12.295 12.364 -14.184 1.00 90.50 204 LYS A O 1
ATOM 1567 N N . ILE A 1 205 ? -10.267 11.480 -14.572 1.00 90.69 205 ILE A N 1
ATOM 1568 C CA . ILE A 1 205 ? -9.552 12.290 -13.584 1.00 90.69 205 ILE A CA 1
ATOM 1569 C C . ILE A 1 205 ? -9.394 13.734 -14.065 1.00 90.69 205 ILE A C 1
ATOM 1571 O O . ILE A 1 205 ? -9.577 14.646 -13.264 1.00 90.69 205 ILE A O 1
ATOM 1575 N N . ALA A 1 206 ? -9.129 13.957 -15.352 1.00 91.19 206 ALA A N 1
ATOM 1576 C CA . ALA A 1 206 ? -9.031 15.295 -15.934 1.00 91.19 206 ALA A CA 1
ATOM 1577 C C . ALA A 1 206 ? -10.310 16.116 -15.694 1.00 91.19 206 ALA A C 1
ATOM 1579 O O . ALA A 1 206 ? -10.233 17.293 -15.345 1.00 91.19 206 ALA A O 1
ATOM 1580 N N . ASN A 1 207 ? -11.481 15.470 -15.752 1.00 90.50 207 ASN A N 1
ATOM 1581 C CA . ASN A 1 207 ? -12.768 16.103 -15.447 1.00 90.50 207 ASN A CA 1
ATOM 1582 C C . ASN A 1 207 ? -12.934 16.515 -13.971 1.00 90.50 207 ASN A C 1
ATOM 1584 O O . ASN A 1 207 ? -13.857 17.258 -13.651 1.00 90.50 207 ASN A O 1
ATOM 1588 N N . ARG A 1 208 ? -12.067 16.051 -13.059 1.00 87.38 208 ARG A N 1
ATOM 1589 C CA . ARG A 1 208 ? -12.082 16.434 -11.633 1.00 87.38 208 ARG A CA 1
ATOM 1590 C C . ARG A 1 208 ? -11.270 17.698 -11.342 1.00 87.38 208 ARG A C 1
ATOM 1592 O O . ARG A 1 208 ? -11.341 18.210 -10.229 1.00 87.38 208 ARG A O 1
ATOM 1599 N N . GLY A 1 209 ? -10.514 18.203 -12.318 1.00 90.25 209 GLY A N 1
ATOM 1600 C CA . GLY A 1 209 ? -9.722 19.427 -12.204 1.00 90.25 209 GLY A CA 1
ATOM 1601 C C . GLY A 1 209 ? -8.209 19.202 -12.250 1.00 90.25 209 GLY A C 1
ATOM 1602 O O . GLY A 1 209 ? -7.704 18.079 -12.195 1.00 90.25 209 GLY A O 1
ATOM 1603 N N . LEU A 1 210 ? -7.475 20.314 -12.348 1.00 92.25 210 LEU A N 1
ATOM 1604 C CA . LEU A 1 210 ? -6.035 20.318 -12.620 1.00 92.25 210 LEU A CA 1
ATOM 1605 C C . LEU A 1 210 ? -5.204 19.651 -11.515 1.00 92.25 210 LEU A C 1
ATOM 1607 O O . LEU A 1 210 ? -4.261 18.928 -11.820 1.00 92.25 210 LEU A O 1
ATOM 1611 N N . SER A 1 211 ? -5.554 19.856 -10.243 1.00 88.81 211 SER A N 1
ATOM 1612 C CA . SER A 1 211 ? -4.831 19.259 -9.111 1.00 88.81 211 SER A CA 1
ATOM 1613 C C . SER A 1 211 ? -4.845 17.729 -9.165 1.00 88.81 211 SER A C 1
ATOM 1615 O O . SER A 1 211 ? -3.802 17.095 -9.012 1.00 88.81 211 SER A O 1
ATOM 1617 N N . TYR A 1 212 ? -6.004 17.134 -9.456 1.00 89.75 212 TYR A N 1
ATOM 1618 C CA . TYR A 1 212 ? -6.144 15.688 -9.611 1.00 89.75 212 TYR A CA 1
ATOM 1619 C C . TYR A 1 212 ? -5.401 15.163 -10.840 1.00 89.75 212 TYR A C 1
ATOM 1621 O O . TYR A 1 212 ? -4.803 14.091 -10.773 1.00 89.75 212 TYR A O 1
ATOM 1629 N N . LEU A 1 213 ? -5.405 15.916 -11.945 1.00 92.88 213 LEU A N 1
ATOM 1630 C CA . LEU A 1 213 ? -4.655 15.554 -13.146 1.00 92.88 213 LEU A CA 1
ATOM 1631 C C . LEU A 1 213 ? -3.143 15.544 -12.888 1.00 92.88 213 LEU A C 1
ATOM 1633 O O . LEU A 1 213 ? -2.477 14.575 -13.242 1.00 92.88 213 LEU A O 1
ATOM 1637 N N . LEU A 1 214 ? -2.608 16.580 -12.235 1.00 93.25 214 LEU A N 1
ATOM 1638 C CA . LEU A 1 214 ? -1.191 16.647 -11.865 1.00 93.25 214 LEU A CA 1
ATOM 1639 C C . LEU A 1 214 ? -0.802 15.500 -10.930 1.00 93.25 214 LEU A C 1
ATOM 1641 O O . LEU A 1 214 ? 0.230 14.866 -11.134 1.00 93.25 214 LEU A O 1
ATOM 1645 N N . PHE A 1 215 ? -1.650 15.187 -9.949 1.00 91.19 215 PHE A N 1
ATOM 1646 C CA . PHE A 1 215 ? -1.426 14.055 -9.055 1.00 91.19 215 PHE A CA 1
ATOM 1647 C C . PHE A 1 215 ? -1.451 12.711 -9.799 1.00 91.19 215 PHE A C 1
ATOM 1649 O O . PHE A 1 215 ? -0.607 11.852 -9.561 1.00 91.19 215 PHE A O 1
ATOM 1656 N N . PHE A 1 216 ? -2.367 12.529 -10.751 1.00 93.25 216 PHE A N 1
ATOM 1657 C CA . PHE A 1 216 ? -2.400 11.328 -11.587 1.00 93.25 216 PHE A CA 1
ATOM 1658 C C . PHE A 1 216 ? -1.151 11.190 -12.460 1.00 93.25 216 PHE A C 1
ATOM 1660 O O . PHE A 1 216 ? -0.570 10.110 -12.528 1.00 93.25 216 PHE A O 1
ATOM 1667 N N . LEU A 1 217 ? -0.694 12.282 -13.076 1.00 93.94 217 LEU A N 1
ATOM 1668 C CA . LEU A 1 217 ? 0.561 12.295 -13.827 1.00 93.94 217 LEU A CA 1
ATOM 1669 C C . LEU A 1 217 ? 1.763 11.981 -12.926 1.00 93.94 217 LEU A C 1
ATOM 1671 O O . LEU A 1 217 ? 2.656 11.252 -13.352 1.00 93.94 217 LEU A O 1
ATOM 1675 N N . ALA A 1 218 ? 1.762 12.460 -11.677 1.00 94.12 218 ALA A N 1
ATOM 1676 C CA . ALA A 1 218 ? 2.785 12.113 -10.695 1.00 94.12 218 ALA A CA 1
ATOM 1677 C C . ALA A 1 218 ? 2.791 10.605 -10.392 1.00 94.12 218 ALA A C 1
ATOM 1679 O O . ALA A 1 218 ? 3.852 9.990 -10.451 1.00 94.12 218 ALA A O 1
ATOM 1680 N N . ILE A 1 219 ? 1.622 9.986 -10.181 1.00 92.81 219 ILE A N 1
ATOM 1681 C CA . ILE A 1 219 ? 1.510 8.528 -9.988 1.00 92.81 219 ILE A CA 1
ATOM 1682 C C . ILE A 1 219 ? 2.090 7.765 -11.188 1.00 92.81 219 ILE A C 1
ATOM 1684 O O . ILE A 1 219 ? 2.866 6.827 -11.006 1.00 92.81 219 ILE A O 1
ATOM 1688 N N . ILE A 1 220 ? 1.736 8.154 -12.419 1.00 93.12 220 ILE A N 1
ATOM 1689 C CA . ILE A 1 220 ? 2.266 7.510 -13.631 1.00 93.12 220 ILE A CA 1
ATOM 1690 C C . ILE A 1 220 ? 3.788 7.679 -13.719 1.00 93.12 220 ILE A C 1
ATOM 1692 O O . ILE A 1 220 ? 4.490 6.708 -13.994 1.00 93.12 220 ILE A O 1
ATOM 1696 N N . SER A 1 221 ? 4.298 8.879 -13.436 1.00 94.56 221 SER A N 1
ATOM 1697 C CA . SER A 1 221 ? 5.733 9.181 -13.431 1.00 94.56 221 SER A CA 1
ATOM 1698 C C . SER A 1 221 ? 6.502 8.306 -12.436 1.00 94.56 221 SER A C 1
ATOM 1700 O O . SER A 1 221 ? 7.491 7.672 -12.802 1.00 94.56 221 SER A O 1
ATOM 1702 N N . VAL A 1 222 ? 6.007 8.188 -11.198 1.00 94.62 222 VAL A N 1
ATOM 1703 C CA . VAL A 1 222 ? 6.623 7.338 -10.169 1.00 94.62 222 VAL A CA 1
ATOM 1704 C C . VAL A 1 222 ? 6.586 5.866 -10.572 1.00 94.62 222 VAL A C 1
ATOM 1706 O O . VAL A 1 222 ? 7.593 5.172 -10.444 1.00 94.62 222 VAL A O 1
ATOM 1709 N N . ASN A 1 223 ? 5.467 5.384 -11.116 1.00 91.75 223 ASN A N 1
ATOM 1710 C CA . ASN A 1 223 ? 5.369 4.002 -11.582 1.00 91.75 223 ASN A CA 1
ATOM 1711 C C . ASN A 1 223 ? 6.360 3.704 -12.712 1.00 91.75 223 ASN A C 1
ATOM 1713 O O . ASN A 1 223 ? 7.002 2.658 -12.682 1.00 91.75 223 ASN A O 1
ATOM 1717 N N . LEU A 1 224 ? 6.532 4.619 -13.670 1.00 89.31 224 LEU A N 1
ATOM 1718 C CA . LEU A 1 224 ? 7.545 4.478 -14.717 1.00 89.31 224 LEU A CA 1
ATOM 1719 C C . LEU A 1 224 ? 8.961 4.479 -14.137 1.00 89.31 224 LEU A C 1
ATOM 1721 O O . LEU A 1 224 ? 9.768 3.648 -14.539 1.00 89.31 224 LEU A O 1
ATOM 1725 N N . ALA A 1 225 ? 9.255 5.343 -13.162 1.00 91.31 225 ALA A N 1
ATOM 1726 C CA . ALA A 1 225 ? 10.553 5.359 -12.493 1.00 91.31 225 ALA A CA 1
ATOM 1727 C C . ALA A 1 225 ? 10.850 4.027 -11.780 1.00 91.31 225 ALA A C 1
ATOM 1729 O O . ALA A 1 225 ? 11.937 3.475 -11.939 1.00 91.31 225 ALA A O 1
ATOM 1730 N N . VAL A 1 226 ? 9.878 3.475 -11.044 1.00 91.50 226 VAL A N 1
ATOM 1731 C CA . VAL A 1 226 ? 10.019 2.178 -10.360 1.00 91.50 226 VAL A CA 1
ATOM 1732 C C . VAL A 1 226 ? 10.201 1.041 -11.362 1.00 91.50 226 VAL A C 1
ATOM 1734 O O . VAL A 1 226 ? 11.117 0.238 -11.209 1.00 91.50 226 VAL A O 1
ATOM 1737 N N . LEU A 1 227 ? 9.366 0.980 -12.404 1.00 87.38 227 LEU A N 1
ATOM 1738 C CA . LEU A 1 227 ? 9.455 -0.054 -13.437 1.00 87.38 227 LEU A CA 1
ATOM 1739 C C . LEU A 1 227 ? 10.776 0.020 -14.210 1.00 87.38 227 LEU A C 1
ATOM 1741 O O . LEU A 1 227 ? 11.375 -1.018 -14.478 1.00 87.38 227 LEU A O 1
ATOM 1745 N N . ASN A 1 228 ? 11.262 1.225 -14.513 1.00 88.38 228 ASN A N 1
ATOM 1746 C CA . ASN A 1 228 ? 12.553 1.421 -15.169 1.00 88.38 228 ASN A CA 1
ATOM 1747 C C . ASN A 1 228 ? 13.728 1.028 -14.273 1.00 88.38 228 ASN A C 1
ATOM 1749 O O . ASN A 1 228 ? 14.780 0.684 -14.795 1.00 88.38 228 ASN A O 1
ATOM 1753 N N . PHE A 1 229 ? 13.566 1.048 -12.948 1.00 88.56 229 PHE A N 1
ATOM 1754 C CA . PHE A 1 229 ? 14.595 0.602 -12.010 1.00 88.56 229 PHE A CA 1
ATOM 1755 C C . PHE A 1 229 ? 14.598 -0.919 -11.790 1.00 88.56 229 PHE A C 1
ATOM 1757 O O . PHE A 1 229 ? 15.527 -1.456 -11.185 1.00 88.56 229 PHE A O 1
ATOM 1764 N N . LEU A 1 230 ? 13.582 -1.639 -12.282 1.00 88.06 230 LEU A N 1
ATOM 1765 C CA . LEU A 1 230 ? 13.566 -3.095 -12.210 1.00 88.06 230 LEU A CA 1
ATOM 1766 C C . LEU A 1 230 ? 14.736 -3.696 -13.005 1.00 88.06 230 LEU A C 1
ATOM 1768 O O . LEU A 1 230 ? 15.169 -3.121 -14.006 1.00 88.06 230 LEU A O 1
ATOM 1772 N N . PRO A 1 231 ? 15.221 -4.888 -12.610 1.00 81.88 231 PRO A N 1
ATOM 1773 C CA . PRO A 1 231 ? 16.319 -5.592 -13.271 1.00 81.88 231 PRO A CA 1
ATOM 1774 C C . PRO A 1 231 ? 15.901 -6.201 -14.625 1.00 81.88 231 PRO A C 1
ATOM 1776 O O . PRO A 1 231 ? 16.077 -7.394 -14.872 1.00 81.88 231 PRO A O 1
ATOM 1779 N N . LEU A 1 232 ? 15.300 -5.398 -15.502 1.00 84.75 232 LEU A N 1
ATOM 1780 C CA . LEU A 1 232 ? 14.834 -5.799 -16.822 1.00 84.75 232 LEU A CA 1
ATOM 1781 C C . LEU A 1 232 ? 15.864 -5.358 -17.879 1.00 84.75 232 LEU A C 1
ATOM 1783 O O . LEU A 1 23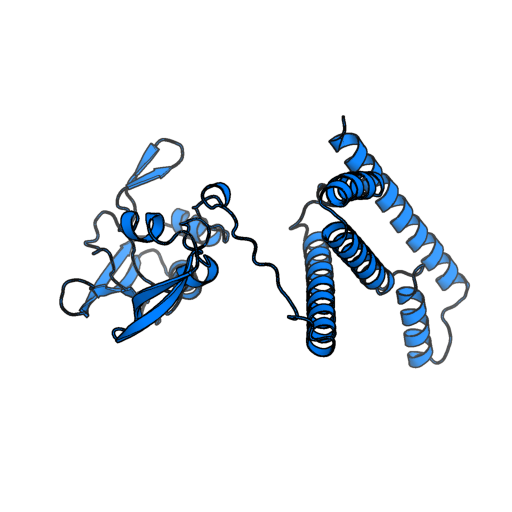2 ? 16.174 -4.174 -17.961 1.00 84.75 232 LEU A O 1
ATOM 1787 N N . PRO A 1 233 ? 16.384 -6.269 -18.723 1.00 74.69 233 PRO A N 1
ATOM 1788 C CA . PRO A 1 233 ? 17.493 -5.990 -19.647 1.00 74.69 233 PRO A CA 1
ATOM 1789 C C . PRO A 1 233 ? 17.329 -4.799 -20.601 1.00 74.69 233 PRO A C 1
ATOM 1791 O O . PRO A 1 233 ? 18.322 -4.232 -21.040 1.00 74.69 233 PRO A O 1
ATOM 1794 N N . ILE A 1 234 ? 16.091 -4.460 -20.965 1.00 81.94 234 ILE A N 1
ATOM 1795 C CA . ILE A 1 234 ? 15.769 -3.449 -21.984 1.00 81.94 234 ILE A CA 1
ATOM 1796 C C . ILE A 1 234 ? 15.527 -2.046 -21.399 1.00 81.94 234 ILE A C 1
ATOM 1798 O O . ILE A 1 234 ? 15.462 -1.080 -22.152 1.00 81.94 234 ILE A O 1
ATOM 1802 N N . VAL A 1 235 ? 15.383 -1.924 -20.076 1.00 85.44 235 VAL A N 1
ATOM 1803 C CA . VAL A 1 235 ? 15.177 -0.640 -19.376 1.00 85.44 235 VAL A CA 1
ATOM 1804 C C . VAL A 1 235 ? 16.430 -0.253 -18.585 1.00 85.44 235 VAL A C 1
ATOM 1806 O O . VAL A 1 235 ? 17.338 -1.069 -18.408 1.00 85.44 235 VAL A O 1
ATOM 1809 N N . ASP A 1 236 ? 16.474 0.983 -18.083 1.00 86.81 236 ASP A N 1
ATOM 1810 C CA . ASP A 1 236 ? 17.648 1.567 -17.414 1.00 86.81 236 ASP A CA 1
ATOM 1811 C C . ASP A 1 236 ? 18.206 0.705 -16.262 1.00 86.81 236 ASP A C 1
ATOM 1813 O O . ASP A 1 236 ? 19.421 0.617 -16.070 1.00 86.81 236 ASP A O 1
ATOM 1817 N N . GLY A 1 237 ? 17.348 -0.001 -15.523 1.00 85.75 237 GLY A N 1
ATOM 1818 C CA . GLY A 1 237 ? 17.741 -0.924 -14.457 1.00 85.75 237 GLY A CA 1
ATOM 1819 C C . GLY A 1 237 ? 18.530 -2.142 -14.953 1.00 85.75 237 GLY A C 1
ATOM 1820 O O . GLY A 1 237 ? 19.428 -2.619 -14.259 1.00 85.75 237 GLY A O 1
ATOM 1821 N N . GLY A 1 238 ? 18.282 -2.616 -16.177 1.00 87.75 238 GLY A N 1
ATOM 1822 C CA . GLY A 1 238 ? 19.087 -3.660 -16.818 1.00 87.75 238 GLY A CA 1
ATOM 1823 C C . GLY A 1 238 ? 20.504 -3.189 -17.136 1.00 87.75 238 GLY A C 1
ATOM 1824 O O . GLY A 1 238 ? 21.471 -3.900 -16.855 1.00 87.75 238 GLY A O 1
ATOM 1825 N N . LEU A 1 239 ? 20.642 -1.956 -17.632 1.00 87.50 239 LEU A N 1
ATOM 1826 C CA . LEU A 1 239 ? 21.950 -1.339 -17.851 1.00 87.50 239 LEU A CA 1
ATOM 1827 C C . LEU A 1 239 ? 22.705 -1.160 -16.529 1.00 87.50 239 LEU A C 1
ATOM 1829 O O . LEU A 1 239 ? 23.892 -1.477 -16.445 1.00 87.50 239 LEU A O 1
ATOM 1833 N N . PHE A 1 240 ? 22.016 -0.719 -15.475 1.00 90.38 240 PHE A N 1
ATOM 1834 C CA . PHE A 1 240 ? 22.598 -0.616 -14.139 1.00 90.38 240 PHE A CA 1
ATOM 1835 C C . PHE A 1 240 ? 23.135 -1.967 -13.636 1.00 90.38 240 PHE A C 1
ATOM 1837 O O . PHE A 1 240 ? 24.238 -2.031 -13.087 1.00 90.38 240 PHE A O 1
ATOM 1844 N N . LEU A 1 241 ? 22.422 -3.069 -13.894 1.00 90.25 241 LEU A N 1
ATOM 1845 C CA . LEU A 1 241 ? 22.922 -4.410 -13.589 1.00 90.25 241 LEU A CA 1
ATOM 1846 C C . LEU A 1 241 ? 24.156 -4.794 -14.405 1.00 90.25 241 LEU A C 1
ATOM 1848 O O . LEU A 1 241 ? 25.057 -5.432 -13.860 1.00 90.25 241 LEU A O 1
ATOM 1852 N N . TYR A 1 242 ? 24.230 -4.414 -15.681 1.00 91.31 242 TYR A N 1
ATOM 1853 C CA . TYR A 1 242 ? 25.427 -4.654 -16.489 1.00 91.31 242 TYR A CA 1
ATOM 1854 C C . TYR A 1 242 ? 26.641 -3.912 -15.932 1.00 91.31 242 TYR A C 1
ATOM 1856 O O . TYR A 1 242 ? 27.719 -4.498 -15.864 1.00 91.31 242 TYR A O 1
ATOM 1864 N N . LEU A 1 243 ? 26.457 -2.684 -15.441 1.00 91.19 243 LEU A N 1
ATOM 1865 C CA . LEU A 1 243 ? 27.516 -1.919 -14.779 1.00 91.19 243 LEU A CA 1
ATOM 1866 C C . LEU A 1 243 ? 27.942 -2.551 -13.444 1.00 91.19 243 LEU A C 1
ATOM 1868 O O . LEU A 1 243 ? 29.135 -2.617 -13.145 1.00 91.19 243 LEU A O 1
ATOM 1872 N N . ILE A 1 244 ? 26.997 -3.059 -12.643 1.00 91.94 244 ILE A N 1
ATOM 1873 C CA . ILE A 1 244 ? 27.317 -3.814 -11.417 1.00 91.94 244 ILE A CA 1
ATOM 1874 C C . ILE A 1 244 ? 28.096 -5.087 -11.757 1.00 91.94 244 ILE A C 1
ATOM 1876 O O . ILE A 1 244 ? 29.108 -5.382 -11.118 1.00 91.94 244 ILE A O 1
ATOM 1880 N N . TYR A 1 245 ? 27.641 -5.831 -12.765 1.00 92.69 245 TYR A N 1
ATOM 1881 C CA . TYR A 1 245 ? 28.320 -7.027 -13.247 1.00 92.69 245 TYR A CA 1
ATOM 1882 C C . TYR A 1 245 ? 29.746 -6.697 -13.694 1.00 92.69 245 TYR A C 1
ATOM 1884 O O . TYR A 1 245 ? 30.695 -7.340 -13.253 1.00 92.69 245 TYR A O 1
ATOM 1892 N N . GLU A 1 246 ? 29.923 -5.659 -14.506 1.00 94.94 246 GLU A N 1
ATOM 1893 C CA . GLU A 1 246 ? 31.237 -5.228 -14.969 1.00 94.94 246 GLU A CA 1
ATOM 1894 C C . GLU A 1 246 ? 32.142 -4.813 -13.807 1.00 94.94 246 GLU A C 1
ATOM 1896 O O . GLU A 1 246 ? 33.311 -5.189 -13.780 1.00 94.94 246 GLU A O 1
ATOM 1901 N N . LYS A 1 247 ? 31.606 -4.133 -12.787 1.00 95.00 247 LYS A N 1
ATOM 1902 C CA . LYS A 1 247 ? 32.360 -3.781 -11.577 1.00 95.00 247 LYS A CA 1
ATOM 1903 C C . LYS A 1 247 ? 32.830 -5.012 -10.792 1.00 95.00 247 LYS A C 1
ATOM 1905 O O . LYS A 1 247 ? 33.942 -5.003 -10.266 1.00 95.00 247 LYS A O 1
ATOM 1910 N N . LEU A 1 248 ? 32.008 -6.059 -10.704 1.00 96.31 248 LEU A N 1
ATOM 1911 C CA . LEU A 1 248 ? 32.334 -7.298 -9.985 1.00 96.31 248 LEU A CA 1
ATOM 1912 C C . LEU A 1 248 ? 33.302 -8.193 -10.769 1.00 96.31 248 LEU A C 1
ATOM 1914 O O . LEU A 1 248 ? 34.259 -8.719 -10.204 1.00 96.31 248 LEU A O 1
ATOM 1918 N N . PHE A 1 249 ? 33.068 -8.357 -12.070 1.00 94.06 249 PHE A N 1
ATOM 1919 C CA . PHE A 1 249 ? 33.800 -9.294 -12.926 1.00 94.06 249 PHE A CA 1
ATOM 1920 C C . PHE A 1 249 ? 34.913 -8.635 -13.752 1.00 94.06 249 PHE A C 1
ATOM 1922 O O . PHE A 1 249 ? 35.638 -9.333 -14.462 1.00 94.06 249 PHE A O 1
ATOM 1929 N N . LYS A 1 250 ? 35.068 -7.307 -13.649 1.00 94.31 250 LYS A N 1
ATOM 1930 C CA . LYS A 1 250 ? 36.036 -6.462 -14.375 1.00 94.31 250 LYS A CA 1
ATOM 1931 C C . LYS A 1 250 ? 35.969 -6.585 -15.901 1.00 94.31 250 LYS A C 1
ATOM 1933 O O . LYS A 1 250 ? 36.942 -6.284 -16.588 1.00 94.31 250 LYS A O 1
ATOM 1938 N N . LYS A 1 251 ? 34.844 -7.062 -16.431 1.00 91.06 251 LYS A N 1
ATOM 1939 C CA . LYS A 1 251 ? 34.585 -7.187 -17.867 1.00 91.06 251 LYS A CA 1
ATOM 1940 C C . LYS A 1 251 ? 33.094 -7.021 -18.149 1.00 91.06 251 LYS A C 1
ATOM 1942 O O . LYS A 1 251 ? 32.287 -7.516 -17.356 1.00 91.06 2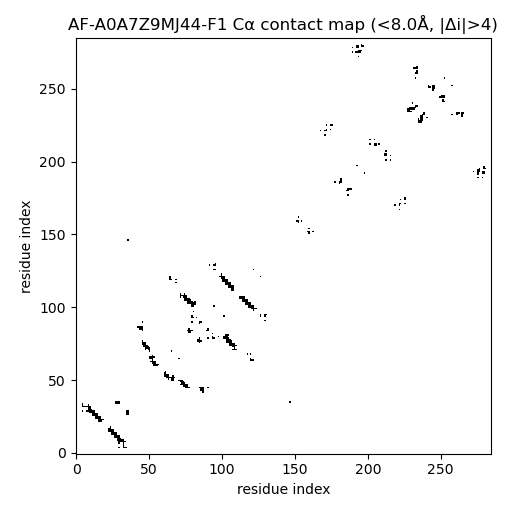51 LYS A O 1
ATOM 1947 N N . PRO A 1 252 ? 32.717 -6.380 -19.265 1.00 90.06 252 PRO A N 1
ATOM 1948 C CA . PRO A 1 252 ? 31.319 -6.257 -19.635 1.00 90.06 252 PRO A CA 1
ATOM 1949 C C . PRO A 1 252 ? 30.721 -7.636 -19.975 1.00 90.06 252 PRO A C 1
ATOM 1951 O O . PRO A 1 252 ? 31.447 -8.539 -20.418 1.00 90.06 252 PRO A O 1
ATOM 1954 N N . PRO A 1 253 ? 29.399 -7.823 -19.803 1.00 90.31 253 PRO A N 1
ATOM 1955 C CA . PRO A 1 253 ? 28.706 -9.000 -20.316 1.00 90.31 253 PRO A CA 1
ATOM 1956 C C . PRO A 1 253 ? 28.907 -9.120 -21.830 1.00 90.31 253 PRO A C 1
ATOM 1958 O O . PRO A 1 253 ? 28.997 -8.110 -22.531 1.00 90.31 253 PRO A O 1
ATOM 1961 N N . SER A 1 254 ? 28.942 -10.343 -22.363 1.00 93.38 254 SER A N 1
ATOM 1962 C CA . SER A 1 254 ? 29.109 -10.535 -23.806 1.00 93.38 254 SER A CA 1
ATOM 1963 C C . SER A 1 254 ? 27.965 -9.883 -24.592 1.00 93.38 254 SER A C 1
ATOM 1965 O O . SER A 1 254 ? 26.812 -9.895 -24.162 1.00 93.38 254 SER A O 1
ATOM 1967 N N . ILE A 1 255 ? 28.270 -9.355 -25.779 1.00 91.38 255 ILE A N 1
ATOM 1968 C CA . ILE A 1 255 ? 27.273 -8.726 -26.664 1.00 91.38 255 ILE A CA 1
ATOM 1969 C C . ILE A 1 255 ? 26.130 -9.704 -26.979 1.00 91.38 255 ILE A C 1
ATOM 1971 O O . ILE A 1 255 ? 24.963 -9.325 -26.976 1.00 91.38 255 ILE A O 1
ATOM 1975 N N . GLY A 1 256 ? 26.451 -10.989 -27.176 1.00 92.31 256 GLY A N 1
ATOM 1976 C CA . GLY A 1 256 ? 25.447 -12.033 -27.388 1.00 92.31 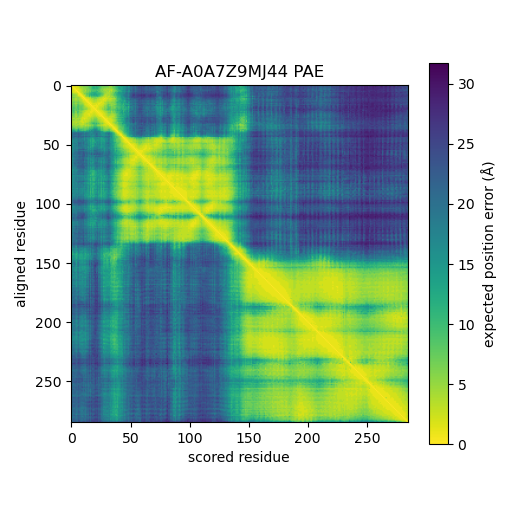256 GLY A CA 1
ATOM 1977 C C . GLY A 1 256 ? 24.480 -12.185 -26.208 1.00 92.31 256 GLY A C 1
ATOM 1978 O O . GLY A 1 256 ? 23.278 -12.307 -26.425 1.00 92.31 256 GLY A O 1
ATOM 1979 N N . PHE A 1 257 ? 24.980 -12.115 -24.969 1.00 91.25 257 PHE A N 1
ATOM 1980 C CA . PHE A 1 257 ? 24.134 -12.149 -23.775 1.00 91.25 257 PHE A CA 1
ATOM 1981 C C . PHE A 1 257 ? 23.254 -10.900 -23.667 1.00 91.25 257 PHE A C 1
ATOM 1983 O O . PHE A 1 257 ? 22.059 -11.031 -23.418 1.00 91.25 257 PHE A O 1
ATOM 1990 N N . GLN A 1 258 ? 23.813 -9.708 -23.899 1.00 91.50 258 GLN A N 1
ATOM 1991 C CA . GLN A 1 258 ? 23.050 -8.454 -23.867 1.00 91.50 258 GLN A CA 1
ATOM 1992 C C . GLN A 1 258 ? 21.918 -8.463 -24.903 1.00 91.50 258 GLN A C 1
ATOM 1994 O O . GLN A 1 258 ? 20.774 -8.171 -24.566 1.00 91.50 258 GLN A O 1
ATOM 1999 N N . ASN A 1 259 ? 22.203 -8.896 -26.136 1.00 91.94 259 ASN A N 1
ATOM 2000 C CA . ASN A 1 259 ? 21.201 -9.008 -27.196 1.00 91.94 259 ASN A CA 1
ATOM 2001 C C . ASN A 1 259 ? 20.105 -10.023 -26.849 1.00 91.94 259 ASN A C 1
ATOM 2003 O O . ASN A 1 259 ? 18.922 -9.729 -27.008 1.00 91.94 259 ASN A O 1
ATOM 2007 N N . ALA A 1 260 ? 20.478 -11.205 -26.348 1.00 92.00 260 ALA A N 1
ATOM 2008 C CA . ALA A 1 260 ? 19.509 -12.221 -25.941 1.00 92.00 260 ALA A CA 1
ATOM 2009 C C . ALA A 1 260 ? 18.610 -11.716 -24.801 1.00 92.00 260 ALA A C 1
ATOM 2011 O O . ALA A 1 260 ? 17.390 -11.877 -24.848 1.00 92.00 260 ALA A O 1
ATOM 2012 N N . ALA A 1 261 ? 19.205 -11.059 -23.806 1.00 90.44 261 ALA A N 1
ATOM 2013 C CA . ALA A 1 261 ? 18.496 -10.481 -22.677 1.00 90.44 261 ALA A CA 1
ATOM 2014 C C . ALA A 1 261 ? 17.548 -9.349 -23.118 1.00 90.44 261 ALA A C 1
ATOM 2016 O O . ALA A 1 261 ? 16.401 -9.310 -22.675 1.00 90.44 261 ALA A O 1
ATOM 2017 N N . ALA A 1 262 ? 17.981 -8.476 -24.033 1.00 90.56 262 ALA A N 1
ATOM 2018 C CA . ALA A 1 262 ? 17.163 -7.405 -24.599 1.00 90.56 262 ALA A CA 1
ATOM 2019 C C . ALA A 1 262 ? 15.957 -7.944 -25.386 1.00 90.56 262 ALA A C 1
ATOM 2021 O O . ALA A 1 262 ? 14.833 -7.500 -25.158 1.00 90.56 262 ALA A O 1
ATOM 2022 N N . VAL A 1 263 ? 16.163 -8.939 -26.259 1.00 93.38 263 VAL A N 1
ATOM 2023 C CA . VAL A 1 263 ? 15.078 -9.587 -27.020 1.00 93.38 263 VAL A CA 1
ATOM 2024 C C . VAL A 1 263 ? 14.087 -10.271 -26.082 1.00 93.38 263 VAL A C 1
ATOM 2026 O O . VAL A 1 263 ? 12.877 -10.123 -26.250 1.00 93.38 263 VAL A O 1
ATOM 2029 N N . PHE A 1 264 ? 14.584 -10.976 -25.063 1.00 91.56 264 PHE A N 1
ATOM 2030 C CA . PHE A 1 264 ? 13.735 -11.586 -24.044 1.00 91.56 264 PHE A CA 1
ATOM 2031 C C . PHE A 1 264 ? 12.916 -10.535 -23.280 1.00 91.56 264 PHE A C 1
ATOM 2033 O O . PHE A 1 264 ? 11.701 -10.678 -23.141 1.00 91.56 264 PHE A O 1
ATOM 2040 N N . GLY A 1 265 ? 13.559 -9.453 -22.830 1.00 89.75 265 GLY A N 1
ATOM 2041 C CA . GLY A 1 265 ? 12.899 -8.353 -22.129 1.00 89.75 265 GLY A CA 1
ATOM 2042 C C . GLY A 1 265 ? 11.824 -7.677 -22.980 1.00 89.75 265 GLY A C 1
ATOM 2043 O O . GLY A 1 265 ? 10.710 -7.461 -22.506 1.00 89.75 265 GLY A O 1
ATOM 2044 N N . LEU A 1 266 ? 12.118 -7.411 -24.255 1.00 91.44 266 LEU A N 1
ATOM 2045 C CA . LEU A 1 266 ? 11.151 -6.860 -25.202 1.00 91.44 266 LEU A CA 1
ATOM 2046 C C . LEU A 1 266 ? 9.962 -7.806 -25.411 1.00 91.44 266 LEU A C 1
ATOM 2048 O O . LEU A 1 266 ? 8.818 -7.357 -25.402 1.00 91.44 266 LEU A O 1
ATOM 2052 N N . GLY A 1 267 ? 10.219 -9.110 -25.547 1.00 93.25 267 GLY A N 1
ATOM 2053 C CA . GLY A 1 267 ? 9.174 -10.127 -25.654 1.00 93.25 267 GLY A CA 1
ATOM 2054 C C . GLY A 1 267 ? 8.257 -10.158 -24.429 1.00 93.25 267 GLY A C 1
ATOM 2055 O O . GLY A 1 267 ? 7.039 -10.216 -24.579 1.00 93.25 267 GLY A O 1
ATOM 2056 N N . LEU A 1 268 ? 8.822 -10.040 -23.223 1.00 89.38 268 LEU A N 1
ATOM 2057 C CA . LEU A 1 268 ? 8.058 -9.981 -21.975 1.00 89.38 268 LEU A CA 1
ATOM 2058 C C . LEU A 1 268 ? 7.172 -8.730 -21.912 1.00 89.38 268 LEU A C 1
ATOM 2060 O O . LEU A 1 268 ? 5.985 -8.840 -21.603 1.00 89.38 268 LEU A O 1
ATOM 2064 N N . ILE A 1 269 ? 7.714 -7.552 -22.243 1.00 89.12 269 ILE A N 1
ATOM 2065 C CA . ILE A 1 269 ? 6.941 -6.299 -22.271 1.00 89.12 269 ILE A CA 1
ATOM 2066 C C . ILE A 1 269 ? 5.829 -6.376 -23.319 1.00 89.12 269 ILE A C 1
ATOM 2068 O O . ILE A 1 269 ? 4.691 -6.016 -23.026 1.00 89.12 269 ILE A O 1
ATOM 2072 N N . ALA A 1 270 ? 6.126 -6.882 -24.518 1.00 91.62 270 ALA A N 1
ATOM 2073 C CA . ALA A 1 270 ? 5.136 -7.056 -25.576 1.00 91.62 270 ALA A CA 1
ATOM 2074 C C . ALA A 1 270 ? 4.024 -8.031 -25.156 1.00 91.62 270 ALA A C 1
ATOM 2076 O O . ALA A 1 270 ? 2.845 -7.750 -25.364 1.00 91.62 270 ALA A O 1
ATOM 2077 N N . MET A 1 271 ? 4.375 -9.143 -24.505 1.00 91.31 271 MET A N 1
ATOM 2078 C CA . MET A 1 271 ? 3.402 -10.087 -23.955 1.00 91.31 271 MET A CA 1
ATOM 2079 C C . MET A 1 271 ? 2.503 -9.415 -22.911 1.00 91.31 271 MET A C 1
ATOM 2081 O O . MET A 1 271 ? 1.281 -9.543 -22.975 1.00 91.31 271 MET A O 1
ATOM 2085 N N . LEU A 1 272 ? 3.087 -8.667 -21.972 1.00 87.62 272 LEU A N 1
ATOM 2086 C CA . LEU A 1 272 ? 2.334 -7.943 -20.950 1.00 87.62 272 LEU A CA 1
ATOM 2087 C C . LEU A 1 272 ? 1.426 -6.871 -21.569 1.00 87.62 272 LEU A C 1
ATOM 2089 O O . LEU A 1 272 ? 0.278 -6.719 -21.150 1.00 87.62 272 LEU A O 1
ATOM 2093 N N . PHE A 1 273 ? 1.898 -6.171 -22.600 1.00 89.69 273 PHE A N 1
ATOM 2094 C CA . PHE A 1 273 ? 1.094 -5.225 -23.366 1.00 89.69 273 PHE A CA 1
ATOM 2095 C C . PHE A 1 273 ? -0.127 -5.912 -23.984 1.00 89.69 273 PHE A C 1
ATOM 2097 O O . PHE A 1 273 ? -1.241 -5.439 -23.797 1.00 89.69 273 PHE A O 1
ATOM 2104 N N . VAL A 1 274 ? 0.051 -7.056 -24.652 1.00 92.25 274 VAL A N 1
ATOM 2105 C CA . VAL A 1 274 ? -1.062 -7.811 -25.255 1.00 92.25 274 VAL A CA 1
ATOM 2106 C C . VAL A 1 274 ? -2.063 -8.275 -24.193 1.00 92.25 274 VAL A C 1
ATOM 2108 O O . VAL A 1 274 ? -3.265 -8.097 -24.375 1.00 92.25 274 VAL A O 1
ATOM 2111 N N . VAL A 1 275 ? -1.589 -8.821 -23.069 1.00 89.88 275 VAL A N 1
ATOM 2112 C CA . VAL A 1 275 ? -2.456 -9.294 -21.974 1.00 89.88 275 VAL A CA 1
ATOM 2113 C C . VAL A 1 275 ? -3.249 -8.144 -21.355 1.00 89.88 275 VAL A C 1
ATOM 2115 O O . VAL A 1 275 ? -4.464 -8.241 -21.195 1.00 89.88 275 VAL A O 1
ATOM 2118 N N . THR A 1 276 ? -2.581 -7.043 -21.014 1.00 88.31 276 THR A N 1
ATOM 2119 C CA . THR A 1 276 ? -3.239 -5.884 -20.393 1.00 88.31 276 THR A CA 1
ATOM 2120 C C . THR A 1 276 ? -4.193 -5.192 -21.360 1.00 88.31 276 THR A C 1
ATOM 2122 O O . THR A 1 276 ? -5.290 -4.815 -20.962 1.00 88.31 276 THR A O 1
ATOM 2125 N N . PHE A 1 277 ? -3.834 -5.101 -22.641 1.00 89.56 277 PHE A N 1
ATOM 2126 C CA . PHE A 1 277 ? -4.707 -4.579 -23.686 1.00 89.56 277 PHE A CA 1
ATOM 2127 C C . PHE A 1 277 ? -5.963 -5.439 -23.858 1.00 89.56 277 PHE A C 1
ATOM 2129 O O . PHE A 1 277 ? -7.071 -4.911 -23.886 1.00 89.56 277 PHE A O 1
ATOM 2136 N N . TYR A 1 278 ? -5.815 -6.764 -23.919 1.00 89.56 278 TYR A N 1
ATOM 2137 C CA . TYR A 1 278 ? -6.953 -7.681 -23.980 1.00 89.56 278 TYR A CA 1
ATOM 2138 C C . TYR A 1 278 ? -7.869 -7.533 -22.756 1.00 89.56 278 TYR A C 1
ATOM 2140 O O . TYR A 1 278 ? -9.085 -7.415 -22.904 1.00 89.56 278 TYR A O 1
ATOM 2148 N N . ASN A 1 279 ? -7.288 -7.466 -21.554 1.00 87.44 279 ASN A N 1
ATOM 2149 C CA . ASN A 1 279 ? -8.034 -7.255 -20.313 1.00 87.44 279 ASN A CA 1
ATOM 2150 C C . ASN A 1 279 ? -8.770 -5.908 -20.295 1.00 87.44 279 ASN A C 1
ATOM 2152 O O . ASN A 1 279 ? -9.895 -5.839 -19.803 1.00 87.44 279 ASN A O 1
ATOM 2156 N N . ASP A 1 280 ? -8.158 -4.846 -20.825 1.00 87.81 280 ASP A N 1
ATOM 2157 C CA . ASP A 1 280 ? -8.800 -3.538 -20.956 1.00 87.81 280 ASP A CA 1
ATOM 2158 C C . ASP A 1 280 ? -10.008 -3.603 -21.901 1.00 87.81 280 ASP A C 1
ATOM 2160 O O . ASP A 1 280 ? -11.069 -3.087 -21.556 1.00 87.81 280 ASP A O 1
ATOM 2164 N N . ILE A 1 281 ? -9.879 -4.258 -23.063 1.00 86.50 281 ILE A N 1
ATOM 2165 C CA . ILE A 1 281 ? -10.983 -4.416 -24.025 1.00 86.50 281 ILE A CA 1
ATOM 2166 C C . ILE A 1 281 ? -12.128 -5.224 -23.412 1.00 86.50 281 ILE A C 1
ATOM 2168 O O . ILE A 1 281 ? -13.278 -4.802 -23.490 1.00 86.50 281 ILE A O 1
ATOM 2172 N N . MET A 1 282 ? -11.819 -6.334 -22.738 1.00 87.19 282 MET A N 1
ATOM 2173 C CA . MET A 1 282 ? -12.827 -7.180 -22.089 1.00 87.19 282 MET A CA 1
ATOM 2174 C C . MET A 1 282 ? -13.565 -6.471 -20.941 1.00 87.19 282 MET A C 1
ATOM 2176 O O . MET A 1 282 ? -14.642 -6.890 -20.545 1.00 87.19 282 MET A O 1
ATOM 2180 N N . ARG A 1 283 ? -12.999 -5.397 -20.377 1.00 82.88 283 ARG A N 1
ATOM 2181 C CA . ARG A 1 283 ? -13.685 -4.555 -19.379 1.00 82.88 283 ARG A CA 1
ATOM 2182 C C . ARG A 1 283 ? -14.633 -3.531 -20.001 1.00 82.88 283 ARG A C 1
ATOM 2184 O O . ARG A 1 283 ? -15.422 -2.938 -19.266 1.00 82.88 283 ARG A O 1
ATOM 2191 N N . LEU A 1 284 ? -14.479 -3.232 -21.290 1.00 77.50 284 LEU A N 1
ATOM 2192 C CA . LEU A 1 284 ? -15.239 -2.197 -21.995 1.00 77.50 284 LEU A CA 1
ATOM 2193 C C . LEU A 1 284 ? -16.433 -2.752 -22.779 1.00 77.50 284 LEU A C 1
ATOM 2195 O O . LEU A 1 284 ? -17.355 -1.984 -23.052 1.00 77.50 284 LEU A O 1
ATOM 2199 N N . VAL A 1 285 ? -16.393 -4.034 -23.144 1.00 72.12 285 VAL A N 1
ATOM 2200 C CA . VAL A 1 285 ? -17.462 -4.769 -23.841 1.00 72.12 285 VAL A CA 1
ATOM 2201 C C . VAL A 1 285 ? -18.243 -5.600 -22.834 1.00 72.12 285 VAL A C 1
ATOM 2203 O O . VAL A 1 285 ? -19.489 -5.603 -22.934 1.00 72.12 285 VAL A O 1
#

Solvent-accessible surface area (backbone atoms only — not comparable to full-atom values): 16361 Å² total; per-residue (Å²): 106,72,75,56,29,70,73,40,37,62,51,73,47,79,47,78,42,77,54,96,92,35,84,41,83,43,76,43,59,27,53,84,37,38,76,79,77,72,69,78,71,68,52,42,58,43,51,38,76,64,74,63,40,62,46,75,56,93,94,36,84,41,78,36,66,53,46,89,48,94,68,60,57,56,18,29,47,48,26,39,74,86,41,76,34,71,28,45,66,50,47,51,54,42,58,64,74,44,65,53,66,36,45,37,32,33,32,33,62,82,61,86,57,43,73,47,77,46,78,38,60,46,53,72,70,52,46,53,47,62,72,64,61,67,97,64,71,88,66,56,69,86,83,51,83,84,83,83,75,85,88,74,50,85,85,37,66,67,55,40,51,52,51,52,50,54,50,49,53,51,51,50,52,51,52,52,53,50,52,52,34,44,76,69,60,79,42,65,78,76,77,51,70,18,73,64,41,48,52,55,51,47,58,60,36,47,76,71,34,68,70,52,35,54,52,50,52,48,53,52,51,47,51,50,53,54,59,32,56,35,86,39,51,68,36,64,18,19,51,51,48,43,52,52,48,19,69,74,69,75,45,71,75,54,69,70,55,54,52,53,39,27,54,50,35,49,51,53,52,52,51,50,49,54,54,22,42,51,53,37,50,68,72,75,110

Mean predicted aligned error: 14.93 Å